Protein AF-A0A7C1ASV3-F1 (afdb_monomer)

Solvent-accessible surface area (backbone atoms only — not comparable to full-atom values): 12684 Å² total; per-residue (Å²): 133,85,88,82,88,84,88,82,89,85,83,88,86,84,86,85,87,87,90,90,83,93,84,86,83,84,89,83,80,90,81,88,80,81,82,75,78,77,77,80,78,75,72,81,76,78,78,66,78,51,79,82,48,52,63,62,50,50,52,50,50,51,46,51,51,32,42,51,52,45,54,50,47,64,74,74,42,90,66,76,80,75,51,70,69,28,36,47,39,51,54,27,9,51,28,38,30,50,10,64,66,36,57,86,44,63,68,58,19,51,52,28,40,51,50,21,60,72,58,49,66,92,83,68,66,66,51,23,52,53,48,14,58,52,26,68,75,78,43,93,46,70,64,62,51,30,52,55,34,40,52,41,48,42,52,34,40,51,43,49,28,54,44,32,38,70,77,74,33,63,68,60,12,54,51,52,35,56,51,59,50,68,34,60,68,58,55,53,45,26,56,43,70,60,59,61,44,59,51,52,28,52,51,44,52,51,50,42,61,74,76,104

Foldseek 3Di:
DDDDDDDDDDDDDDDDDDDDDDDDDDDDDDDDDPPDDDPDPPDPPCPPPCVVCPLVVLLVVLLVLLLVVLVCCLVPDDFDDCDDPSVLLLVLLVLCLQLVVCPPPPVSNCVSNVVSVVSDDPDDVPLSVVLNVQCNVPHSDLVSQLSVLSVLLSLLLVLQLLLCCLPPRNVVSSVSSNCSSPVVVSSNVSSGSDCVSVVSSVVSVVSSVVSD

Mean predicted aligned error: 13.82 Å

Nearest PDB structures (foldseek):
  3l8i-assembly2_D  TM=2.265E-01  e=1.589E+00  Homo sapiens
  6h2e-assembly1_P-2  TM=1.571E-01  e=9.264E+00  Aeromonas hydrophila subsp. hydrophila AL09-71

Structure (mmCIF, N/CA/C/O backbone):
data_AF-A0A7C1ASV3-F1
#
_entry.id   AF-A0A7C1ASV3-F1
#
loop_
_atom_site.group_PDB
_atom_site.id
_atom_site.type_symbol
_atom_site.label_atom_id
_atom_site.label_alt_id
_atom_site.label_comp_id
_atom_site.label_asym_id
_atom_site.label_entity_id
_atom_site.label_seq_id
_atom_site.pdbx_PDB_ins_code
_atom_site.Cartn_x
_atom_site.Cartn_y
_atom_site.Cartn_z
_atom_site.occupancy
_atom_site.B_iso_or_equiv
_atom_site.auth_seq_id
_atom_site.auth_comp_id
_atom_site.auth_asym_id
_atom_site.auth_atom_id
_atom_site.pdbx_PDB_model_num
ATOM 1 N N . MET A 1 1 ? -24.774 11.332 75.388 1.00 37.44 1 MET A N 1
ATOM 2 C CA . MET A 1 1 ? -25.061 10.629 76.656 1.00 37.44 1 MET A CA 1
ATOM 3 C C . MET A 1 1 ? -26.381 9.886 76.513 1.00 37.44 1 MET A C 1
ATOM 5 O O . MET A 1 1 ? -27.335 10.513 76.085 1.00 37.44 1 MET A O 1
ATOM 9 N N . ALA A 1 2 ? -26.333 8.571 76.777 1.00 39.84 2 ALA A N 1
ATOM 10 C CA . ALA A 1 2 ? -27.385 7.578 77.074 1.00 39.84 2 ALA A CA 1
ATOM 11 C C . ALA A 1 2 ? -28.834 7.862 76.605 1.00 39.84 2 ALA A C 1
ATOM 13 O O . ALA A 1 2 ? -29.427 8.857 76.987 1.00 39.84 2 ALA A O 1
ATOM 14 N N . GLY A 1 3 ? -29.523 7.016 75.836 1.00 34.12 3 GLY A N 1
ATOM 15 C CA . GLY A 1 3 ? -29.483 5.555 75.763 1.00 34.12 3 GLY A CA 1
ATOM 16 C C . GLY A 1 3 ? -30.810 4.995 76.292 1.00 34.12 3 GLY A C 1
ATOM 17 O O . GLY A 1 3 ? -31.126 5.204 77.459 1.00 34.12 3 GLY A O 1
ATOM 18 N N . LYS A 1 4 ? -31.582 4.278 75.462 1.00 42.09 4 LYS A N 1
ATOM 19 C CA . LYS A 1 4 ? -32.597 3.319 75.937 1.00 42.09 4 LYS A CA 1
ATOM 20 C C . LYS A 1 4 ? -32.960 2.280 74.863 1.00 42.09 4 LYS A C 1
ATOM 22 O O . LYS A 1 4 ? -33.653 2.558 73.894 1.00 42.09 4 LYS A O 1
ATOM 27 N N . HIS A 1 5 ? -32.424 1.082 75.100 1.00 38.19 5 HIS A N 1
ATOM 28 C CA . HIS A 1 5 ? -32.950 -0.265 74.831 1.00 38.19 5 HIS A CA 1
ATOM 29 C C . HIS A 1 5 ? -34.501 -0.361 74.890 1.00 38.19 5 HIS A C 1
ATOM 31 O O . HIS A 1 5 ? -35.119 0.425 75.597 1.00 38.19 5 HIS A O 1
ATOM 37 N N . ARG A 1 6 ? -35.215 -1.328 74.287 1.00 39.56 6 ARG A N 1
ATOM 38 C CA . ARG A 1 6 ? -34.979 -2.785 74.203 1.00 39.56 6 ARG A CA 1
ATOM 39 C C . ARG A 1 6 ? -36.033 -3.429 73.273 1.00 39.56 6 ARG A C 1
ATOM 41 O O . ARG A 1 6 ? -37.175 -2.985 73.240 1.00 39.56 6 ARG A O 1
ATOM 48 N N . ALA A 1 7 ? -35.642 -4.507 72.598 1.00 38.75 7 ALA A N 1
ATOM 49 C CA . ALA A 1 7 ? -36.507 -5.488 71.939 1.00 38.75 7 ALA A CA 1
ATOM 50 C C . ALA A 1 7 ? -37.061 -6.525 72.945 1.00 38.75 7 ALA A C 1
ATOM 52 O O . ALA A 1 7 ? -36.488 -6.675 74.026 1.00 38.75 7 A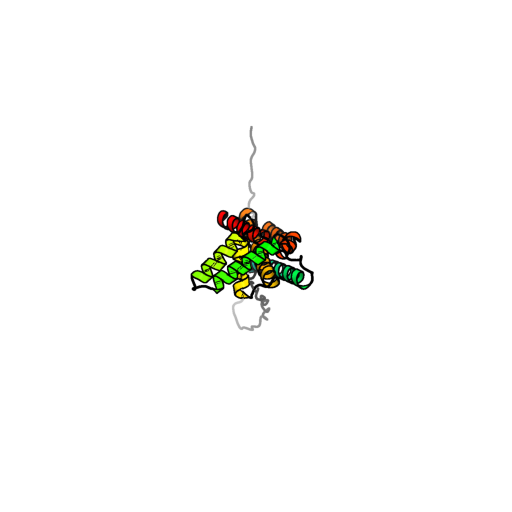LA A O 1
ATOM 53 N N . GLY A 1 8 ? -38.091 -7.299 72.564 1.00 35.31 8 GLY A N 1
ATOM 54 C CA . GLY A 1 8 ? -38.368 -8.601 73.195 1.00 35.31 8 GLY A CA 1
ATOM 55 C C . GLY A 1 8 ? -39.823 -9.090 73.188 1.00 35.31 8 GLY A C 1
ATOM 56 O O . GLY A 1 8 ? -40.644 -8.583 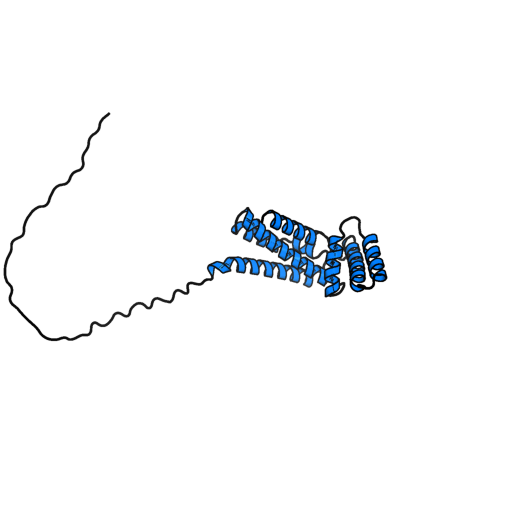73.939 1.00 35.31 8 GLY A O 1
ATOM 57 N N . HIS A 1 9 ? -40.073 -10.100 72.344 1.00 38.16 9 HIS A N 1
ATOM 58 C CA . HIS A 1 9 ? -40.990 -11.251 72.456 1.00 38.16 9 HIS A CA 1
ATOM 59 C C . HIS A 1 9 ? -42.144 -11.279 73.484 1.00 38.16 9 HIS A C 1
ATOM 61 O O . HIS A 1 9 ? -41.947 -11.097 74.683 1.00 38.16 9 HIS A O 1
ATOM 67 N N . ARG A 1 10 ? -43.316 -11.752 73.023 1.00 40.03 10 ARG A N 1
ATOM 68 C CA . ARG A 1 10 ? -44.324 -12.436 73.858 1.00 40.03 10 ARG A CA 1
ATOM 69 C C . ARG A 1 10 ? -44.568 -13.876 73.377 1.00 40.03 10 ARG A C 1
ATOM 71 O O . ARG A 1 10 ? -44.449 -14.111 72.175 1.00 40.03 10 ARG A O 1
ATOM 78 N N . PRO A 1 11 ? -44.909 -14.810 74.287 1.00 48.97 11 PRO A N 1
ATOM 79 C CA . PRO A 1 11 ? -44.938 -16.240 74.020 1.00 48.97 11 PRO A CA 1
ATOM 80 C C . PRO A 1 11 ? -46.340 -16.812 73.743 1.00 48.97 11 PRO A C 1
ATOM 82 O O . PRO A 1 11 ? -47.373 -16.189 73.981 1.00 48.97 11 PRO A O 1
ATOM 85 N N . THR A 1 12 ? -46.276 -18.042 73.244 1.00 41.88 12 THR A N 1
ATOM 86 C CA . THR A 1 12 ? -47.264 -19.104 73.003 1.00 41.88 12 THR A CA 1
ATOM 87 C C . THR A 1 12 ? -48.421 -19.229 74.005 1.00 41.88 12 THR A C 1
ATOM 89 O O . THR A 1 12 ? -48.193 -19.263 75.213 1.00 41.88 12 THR A O 1
ATOM 92 N N . GLY A 1 13 ? -49.642 -19.419 73.488 1.00 36.91 13 GLY A N 1
ATOM 93 C CA . GLY A 1 13 ? -50.809 -19.918 74.233 1.00 36.91 13 GLY A CA 1
ATOM 94 C C . GLY A 1 13 ? -51.062 -21.423 73.989 1.00 36.91 13 GLY A C 1
ATOM 95 O O . GLY A 1 13 ? -50.576 -21.943 72.981 1.00 36.91 13 GLY A O 1
ATOM 96 N N . PRO A 1 14 ? -51.775 -22.138 74.887 1.00 45.88 14 PRO A N 1
ATOM 97 C CA . PRO A 1 14 ? -51.748 -23.599 74.948 1.00 45.88 14 PRO A CA 1
ATOM 98 C C . PRO A 1 14 ? -53.032 -24.319 74.473 1.00 45.88 14 PRO A C 1
ATOM 100 O O . PRO A 1 14 ? -54.143 -23.820 74.611 1.00 45.88 14 PRO A O 1
ATOM 103 N N . THR A 1 15 ? -52.799 -25.553 74.007 1.00 41.62 15 THR A N 1
ATOM 104 C CA . THR A 1 15 ? -53.570 -26.811 74.167 1.00 41.62 15 THR A CA 1
ATOM 105 C C . THR A 1 15 ? -54.970 -27.025 73.560 1.00 41.62 15 THR A C 1
ATOM 107 O O . THR A 1 15 ? -55.950 -26.363 73.876 1.00 41.62 15 THR A O 1
ATOM 110 N N . CYS A 1 16 ? -54.994 -28.104 72.766 1.00 37.25 16 CYS A N 1
ATOM 111 C CA . CYS A 1 16 ? -56.066 -28.975 72.267 1.00 37.25 16 CYS A CA 1
ATOM 112 C C . CYS A 1 16 ? -57.168 -29.379 73.272 1.00 37.25 16 CYS A C 1
ATOM 114 O O . CYS A 1 16 ? -56.904 -29.461 74.471 1.00 37.25 16 CYS A O 1
ATOM 116 N N . PRO A 1 17 ? -58.298 -29.889 72.747 1.00 47.91 17 PRO A N 1
ATOM 117 C CA . PRO A 1 17 ? -58.933 -31.093 73.276 1.00 47.91 17 PRO A CA 1
ATOM 118 C C . PRO A 1 17 ? -58.984 -32.238 72.249 1.00 47.91 17 PRO A C 1
ATOM 120 O O . PRO A 1 17 ? -59.103 -32.045 71.042 1.00 47.91 17 PRO A O 1
ATOM 123 N N . THR A 1 18 ? -58.876 -33.442 72.795 1.00 40.88 18 THR A N 1
ATOM 124 C CA . THR A 1 18 ? -58.813 -34.761 72.170 1.00 40.88 18 THR A CA 1
ATOM 125 C C . THR A 1 18 ? -60.197 -35.387 71.924 1.00 40.88 18 THR A C 1
ATOM 127 O O . THR A 1 18 ? -61.163 -35.057 72.605 1.00 40.88 18 THR A O 1
ATOM 130 N N . HIS A 1 19 ? -60.197 -36.398 71.041 1.00 37.88 19 HIS A N 1
ATOM 131 C CA . HIS A 1 19 ? -60.872 -37.711 71.136 1.00 37.88 19 HIS A CA 1
ATOM 132 C C . HIS A 1 19 ? -61.987 -38.111 70.144 1.00 37.88 19 HIS A C 1
ATOM 134 O O . HIS A 1 19 ? -62.910 -37.356 69.855 1.00 37.88 19 HIS A O 1
ATOM 140 N N . SER A 1 20 ? -61.897 -39.409 69.791 1.00 36.34 20 SER A N 1
ATOM 141 C CA . SER A 1 20 ? -62.789 -40.344 69.064 1.00 36.34 20 SER A CA 1
ATOM 142 C C . SER A 1 20 ? -62.542 -40.489 67.554 1.00 36.34 20 SER A C 1
ATOM 144 O O . SER A 1 20 ? -62.502 -39.495 66.845 1.00 36.34 20 SER A O 1
ATOM 146 N N . ASP A 1 21 ? -62.389 -41.669 66.947 1.00 36.28 21 ASP A N 1
ATOM 147 C CA . ASP A 1 21 ? -62.095 -43.066 67.335 1.00 36.28 21 ASP A CA 1
ATOM 148 C C . ASP A 1 21 ? -61.773 -43.808 65.998 1.00 36.28 21 ASP A C 1
ATOM 150 O O . ASP A 1 21 ? -62.290 -43.380 64.960 1.00 36.28 21 ASP A O 1
ATOM 154 N N . PRO A 1 22 ? -60.925 -44.858 65.941 1.00 48.22 22 PRO A N 1
ATOM 155 C CA . PRO A 1 22 ? -60.448 -45.471 64.704 1.00 48.22 22 PRO A CA 1
ATOM 156 C C . PRO A 1 22 ? -61.167 -46.795 64.400 1.00 48.22 22 PRO A C 1
ATOM 158 O O . PRO A 1 22 ? -61.032 -47.772 65.131 1.00 48.22 22 PRO A O 1
ATOM 161 N N . SER A 1 23 ? -61.864 -46.869 63.269 1.00 36.47 23 SER A N 1
ATOM 162 C CA . SER A 1 23 ? -62.355 -48.136 62.720 1.00 36.47 23 SER A CA 1
ATOM 163 C C . SER A 1 23 ? -62.536 -48.019 61.212 1.00 36.47 23 SER A C 1
ATOM 165 O O . SER A 1 23 ? -63.615 -47.666 60.758 1.00 36.47 23 SER A O 1
ATOM 167 N N . ASP A 1 24 ? -61.490 -48.314 60.443 1.00 36.84 24 ASP A N 1
ATOM 168 C CA . ASP A 1 24 ? -61.619 -49.335 59.399 1.00 36.84 24 ASP A CA 1
ATOM 169 C C . ASP A 1 24 ? -60.244 -49.705 58.839 1.00 36.84 24 ASP A C 1
ATOM 171 O O . ASP A 1 24 ? -59.437 -48.841 58.488 1.00 36.84 24 ASP A O 1
ATOM 175 N N . ARG A 1 25 ? -59.964 -51.008 58.810 1.00 43.34 25 ARG A N 1
ATOM 176 C CA . ARG A 1 25 ? -58.745 -51.595 58.257 1.00 43.34 25 ARG A CA 1
ATOM 177 C C . ARG A 1 25 ? -59.069 -52.315 56.952 1.00 43.34 25 ARG A C 1
ATOM 179 O O . ARG A 1 25 ? -59.873 -53.239 56.943 1.00 43.34 25 ARG A O 1
ATOM 186 N N . ASP A 1 26 ? -58.265 -51.955 55.954 1.00 39.31 26 ASP A N 1
ATOM 187 C CA . ASP A 1 26 ? -57.758 -52.785 54.856 1.00 39.31 26 ASP A CA 1
ATOM 188 C C . ASP A 1 26 ? -58.757 -53.182 53.735 1.00 39.31 26 ASP A C 1
ATOM 190 O O . ASP A 1 26 ? -59.941 -52.871 53.781 1.00 39.31 26 ASP A O 1
ATOM 194 N N . PRO A 1 27 ? -58.281 -53.821 52.651 1.00 53.16 27 PRO A N 1
ATOM 195 C CA . PRO A 1 27 ? -57.657 -53.194 51.481 1.00 53.16 27 PRO A CA 1
ATOM 196 C C . PRO A 1 27 ? -58.389 -53.635 50.188 1.00 53.16 27 PRO A C 1
ATOM 198 O O . PRO A 1 27 ? -59.293 -54.453 50.268 1.00 53.16 27 PRO A O 1
ATOM 201 N N . ILE A 1 28 ? -58.000 -53.143 48.998 1.00 36.25 28 ILE A N 1
ATOM 202 C CA . ILE A 1 28 ? -57.977 -53.866 47.693 1.00 36.25 28 ILE A CA 1
ATOM 203 C C . ILE A 1 28 ? -58.024 -52.885 46.503 1.00 36.25 28 ILE A C 1
ATOM 205 O O . ILE A 1 28 ? -58.899 -52.035 46.399 1.00 36.25 28 ILE A O 1
ATOM 209 N N . ALA A 1 29 ? -57.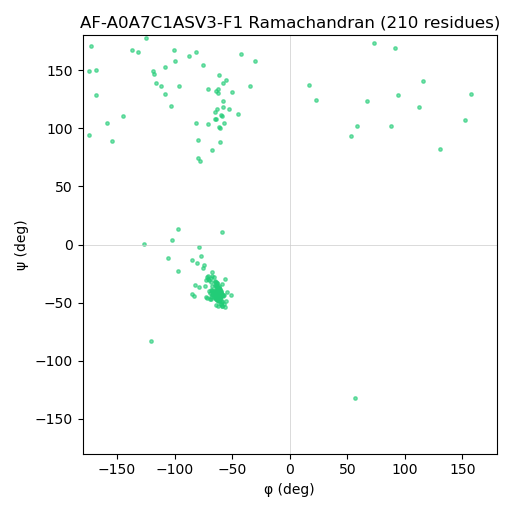070 -53.111 45.591 1.00 33.78 29 ALA A N 1
ATOM 210 C CA . ALA A 1 29 ? -57.063 -52.823 44.153 1.00 33.78 29 ALA A CA 1
ATOM 211 C C . ALA A 1 29 ? -57.275 -51.365 43.702 1.00 33.78 29 ALA A C 1
ATOM 213 O O . ALA A 1 29 ? -58.374 -50.834 43.658 1.00 33.78 29 ALA A O 1
ATOM 214 N N . SER A 1 30 ? -56.211 -50.656 43.324 1.00 37.91 30 SER A N 1
ATOM 215 C CA . SER A 1 30 ? -55.662 -50.700 41.957 1.00 37.91 30 SER A CA 1
ATOM 216 C C . SER A 1 30 ? -56.706 -50.419 40.868 1.00 37.91 30 SER A C 1
ATOM 218 O O . SER A 1 30 ? -57.310 -51.348 40.347 1.00 37.91 30 SER A O 1
ATOM 220 N N . ILE A 1 31 ? -56.819 -49.158 40.452 1.00 41.66 31 ILE A N 1
ATOM 221 C CA . ILE A 1 31 ? -56.960 -48.790 39.039 1.00 41.66 31 ILE A CA 1
ATOM 222 C C . ILE A 1 31 ? -56.204 -47.475 38.837 1.00 41.66 31 ILE A C 1
ATOM 224 O O . ILE A 1 31 ? -56.519 -46.417 39.375 1.00 41.66 31 ILE A O 1
ATOM 228 N N . ILE A 1 32 ? -55.114 -47.638 38.104 1.00 40.56 32 ILE A N 1
ATOM 229 C CA . ILE A 1 32 ? -54.276 -46.620 37.498 1.00 40.56 32 ILE A CA 1
ATOM 230 C C . ILE A 1 32 ? -55.081 -46.017 36.341 1.00 40.56 32 ILE A C 1
ATOM 232 O O . ILE A 1 32 ? -55.660 -46.767 35.564 1.00 40.56 32 ILE A O 1
ATOM 236 N N . ILE A 1 33 ? -55.110 -44.689 36.236 1.00 41.09 33 ILE A N 1
ATOM 237 C CA . ILE A 1 33 ? -54.639 -43.897 35.083 1.00 41.09 33 ILE A CA 1
ATOM 238 C C . ILE A 1 33 ? -54.756 -42.429 35.518 1.00 41.09 33 ILE A C 1
ATOM 240 O O . ILE A 1 33 ? -55.810 -41.803 35.468 1.00 41.09 33 ILE A O 1
ATOM 244 N N . PHE A 1 34 ? -53.642 -41.907 36.029 1.00 34.84 34 PHE A N 1
ATOM 245 C CA . PHE A 1 34 ? -53.399 -40.476 36.139 1.00 34.84 34 PHE A CA 1
ATOM 246 C C . PHE A 1 34 ? -52.919 -40.053 34.752 1.00 34.84 34 PHE A C 1
ATOM 248 O O . PHE A 1 34 ? -51.817 -40.419 34.338 1.00 34.84 34 PHE A O 1
ATOM 255 N N . GLU A 1 35 ? -53.790 -39.399 33.990 1.00 42.50 35 GLU A N 1
ATOM 256 C CA . GLU A 1 35 ? -53.476 -38.908 32.652 1.00 42.50 35 GLU A CA 1
ATOM 257 C C . GLU A 1 35 ? -52.309 -37.919 32.755 1.00 42.50 35 GLU A C 1
ATOM 259 O O . GLU A 1 35 ? -52.387 -36.863 33.386 1.00 42.50 35 GLU A O 1
ATOM 264 N N . ALA A 1 36 ? -51.172 -38.347 32.215 1.00 43.25 36 ALA A N 1
ATOM 265 C CA . ALA A 1 36 ? -49.909 -37.648 32.288 1.00 43.25 36 ALA A CA 1
ATOM 266 C C . ALA A 1 36 ? -49.996 -36.317 31.531 1.00 43.25 36 ALA A C 1
ATOM 268 O O . ALA A 1 36 ? -50.107 -36.281 30.307 1.00 43.25 36 ALA A O 1
ATOM 269 N N . PHE A 1 37 ? -49.889 -35.219 32.276 1.00 43.47 37 PHE A N 1
ATOM 270 C CA . PHE A 1 37 ? -49.533 -33.906 31.752 1.00 43.47 37 PHE A CA 1
ATOM 271 C C . PHE A 1 37 ? -48.233 -34.047 30.937 1.00 43.47 37 PHE A C 1
ATOM 273 O O . PHE A 1 37 ? -47.212 -34.437 31.517 1.00 43.47 37 PHE A O 1
ATOM 280 N N . PRO A 1 38 ? -48.220 -33.798 29.613 1.00 57.66 38 PRO A N 1
ATOM 281 C CA . PRO A 1 38 ? -46.994 -33.940 28.845 1.00 57.66 38 PRO A CA 1
ATOM 282 C C . PRO A 1 38 ? -45.981 -32.903 29.351 1.00 57.66 38 PRO A C 1
ATOM 284 O O . PRO A 1 38 ? -46.334 -31.729 29.506 1.00 57.66 38 PRO A O 1
ATOM 287 N N . PRO A 1 39 ? -44.725 -33.295 29.627 1.00 48.81 39 PRO A N 1
ATOM 288 C CA . PRO A 1 39 ? -43.710 -32.329 29.997 1.00 48.81 39 PRO A CA 1
ATOM 289 C C . PRO A 1 39 ? -43.517 -31.385 28.813 1.00 48.81 39 PRO A C 1
ATOM 291 O O . PRO A 1 39 ? -43.346 -31.818 27.672 1.00 48.81 39 PRO A O 1
ATOM 294 N N . SER A 1 40 ? -43.560 -30.087 29.099 1.00 49.19 40 SER A N 1
ATOM 295 C CA . SER A 1 40 ? -43.162 -29.036 28.177 1.00 49.19 40 SER A CA 1
ATOM 296 C C . SER A 1 40 ? -41.838 -29.429 27.526 1.00 49.19 40 SER A C 1
ATOM 298 O O . SER A 1 40 ? -40.801 -29.536 28.181 1.00 49.19 40 SER A O 1
ATOM 300 N N . THR A 1 41 ? -41.880 -29.696 26.221 1.00 48.84 41 THR A N 1
ATOM 301 C CA . THR A 1 41 ? -40.687 -29.945 25.422 1.00 48.84 41 THR A CA 1
ATOM 302 C C . THR A 1 41 ? -39.831 -28.692 25.496 1.00 48.84 41 THR A C 1
ATOM 304 O O . THR A 1 41 ? -40.110 -27.684 24.843 1.00 48.84 41 THR A O 1
ATOM 307 N N . VAL A 1 42 ? -38.815 -28.736 26.354 1.00 58.00 42 VAL A N 1
ATOM 308 C CA . VAL A 1 42 ? -37.758 -27.738 26.427 1.00 58.00 42 VAL A CA 1
ATOM 309 C C . VAL A 1 42 ? -37.132 -27.684 25.040 1.00 58.00 42 VAL A C 1
ATOM 311 O O . VAL A 1 42 ? -36.423 -28.599 24.628 1.00 58.00 42 VAL A O 1
ATOM 314 N N . SER A 1 43 ? -37.457 -26.623 24.301 1.00 51.34 43 SER A N 1
ATOM 315 C CA . SER A 1 43 ? -36.833 -26.314 23.020 1.00 51.34 43 SER A CA 1
ATOM 316 C C . SER A 1 43 ? -35.313 -26.360 23.204 1.00 51.34 43 SER A C 1
ATOM 318 O O . SER A 1 43 ? -34.813 -25.778 24.178 1.00 51.34 43 SER A O 1
ATOM 320 N N . PRO A 1 44 ? -34.556 -27.060 22.339 1.00 52.66 44 PRO A N 1
ATOM 321 C CA . PRO A 1 44 ? -33.117 -27.113 22.477 1.00 52.66 44 PRO A CA 1
ATOM 322 C C . PRO A 1 44 ? -32.614 -25.691 22.269 1.00 52.66 44 PRO A C 1
ATOM 324 O O . PRO A 1 44 ? -32.640 -25.144 21.168 1.00 52.66 44 PRO A O 1
ATOM 327 N N . THR A 1 45 ? -32.174 -25.058 23.353 1.00 54.47 45 THR A N 1
ATOM 328 C CA . THR A 1 45 ? -31.435 -23.810 23.254 1.00 54.47 45 THR A CA 1
ATOM 329 C C . THR A 1 45 ? -30.172 -24.130 22.472 1.00 54.47 45 THR A C 1
ATOM 331 O O . THR A 1 45 ? -29.221 -24.706 23.000 1.00 54.47 45 THR A O 1
ATOM 334 N N . ILE A 1 46 ? -30.166 -23.777 21.184 1.00 57.22 46 ILE A N 1
ATOM 335 C CA . ILE A 1 46 ? -28.957 -23.704 20.373 1.00 57.22 46 ILE A CA 1
ATOM 336 C C . ILE A 1 46 ? -28.087 -22.658 21.073 1.00 57.22 46 ILE A C 1
ATOM 338 O O . ILE A 1 46 ? -28.182 -21.459 20.810 1.00 57.22 46 ILE A O 1
ATOM 342 N N . LYS A 1 47 ? -27.268 -23.093 22.039 1.00 48.25 47 LYS A N 1
ATOM 343 C CA . LYS A 1 47 ? -26.205 -22.287 22.635 1.00 48.25 47 LYS A CA 1
ATOM 344 C C . LYS A 1 47 ? -25.180 -22.080 21.540 1.00 48.25 47 LYS A C 1
ATOM 346 O O . LYS A 1 47 ? -24.194 -22.804 21.417 1.00 48.25 47 LYS A O 1
ATOM 351 N N . MET A 1 48 ? -25.467 -21.106 20.691 1.00 53.41 48 MET A N 1
ATOM 352 C CA . MET A 1 48 ? -24.595 -20.735 19.612 1.00 53.41 48 MET A CA 1
ATOM 353 C C . MET A 1 48 ? -23.245 -20.340 20.220 1.00 53.41 48 MET A C 1
ATOM 355 O O . MET A 1 48 ? -23.124 -19.340 20.931 1.00 53.41 48 MET A O 1
ATOM 359 N N . LYS A 1 49 ? -22.194 -21.079 19.861 1.00 53.03 49 LYS A N 1
ATOM 360 C CA . LYS A 1 49 ? -20.786 -20.657 19.983 1.00 53.03 49 LYS A CA 1
ATOM 361 C C . LYS A 1 49 ? -20.486 -19.355 19.199 1.00 53.03 49 LYS A C 1
ATOM 363 O O . LYS A 1 49 ? -19.326 -18.990 19.039 1.00 53.03 49 LYS A O 1
ATOM 368 N N . THR A 1 50 ? -21.501 -18.638 18.707 1.00 59.44 50 THR A N 1
ATOM 369 C CA . THR A 1 50 ? -21.400 -17.460 17.839 1.00 59.44 50 THR A CA 1
ATOM 370 C C . THR A 1 50 ? -20.724 -16.284 18.517 1.00 59.44 50 THR A C 1
ATOM 372 O O . THR A 1 50 ? -19.959 -15.594 17.854 1.00 59.44 50 THR A O 1
ATOM 375 N N . LYS A 1 51 ? -20.904 -16.065 19.829 1.00 59.75 51 LYS A N 1
ATOM 376 C CA . LYS A 1 51 ? -20.399 -14.847 20.497 1.00 59.75 51 LYS A CA 1
ATOM 377 C C . LYS A 1 51 ? -18.889 -14.610 20.335 1.00 59.75 51 LYS A C 1
ATOM 379 O O . LYS A 1 51 ? -18.470 -13.457 20.307 1.00 59.75 51 LYS A O 1
ATOM 384 N N . LYS A 1 52 ? -18.083 -15.673 20.191 1.00 75.62 52 LYS A N 1
ATOM 385 C CA . LYS A 1 52 ? -16.624 -15.571 19.990 1.00 75.62 52 LYS A CA 1
ATOM 386 C C . LYS A 1 52 ? -16.247 -15.038 18.600 1.00 75.62 52 LYS A C 1
ATOM 388 O O . LYS A 1 52 ? -15.204 -14.406 18.468 1.00 75.62 52 LYS A O 1
ATOM 393 N N . TYR A 1 53 ? -17.095 -15.251 17.594 1.00 83.62 53 TYR A N 1
ATOM 394 C CA . TYR A 1 53 ? -16.793 -14.955 16.191 1.00 83.62 53 TYR A CA 1
ATOM 395 C C . TYR A 1 53 ? -17.499 -13.707 15.646 1.00 83.62 53 TYR A C 1
ATOM 397 O O . TYR A 1 53 ? -17.100 -13.208 14.606 1.00 83.62 53 TYR A O 1
ATOM 405 N N . ILE A 1 54 ? -18.478 -13.136 16.359 1.00 89.38 54 ILE A N 1
ATOM 406 C CA . ILE A 1 54 ? -19.232 -11.962 15.871 1.00 89.38 54 ILE A CA 1
ATOM 407 C C . ILE A 1 54 ? -18.306 -10.783 15.539 1.00 89.38 54 ILE A C 1
ATOM 409 O O . ILE A 1 54 ? -18.372 -10.232 14.448 1.00 89.38 54 ILE A O 1
ATOM 413 N N . ILE A 1 55 ? -17.427 -10.398 16.468 1.00 90.50 55 ILE A N 1
ATOM 414 C CA . ILE A 1 55 ? -16.541 -9.239 16.284 1.00 90.50 55 ILE A CA 1
ATOM 415 C C . ILE A 1 55 ? -15.548 -9.443 15.128 1.00 90.50 55 ILE A C 1
ATOM 417 O O . ILE A 1 55 ? -15.497 -8.570 14.265 1.00 90.50 55 ILE A O 1
ATOM 421 N N . PRO A 1 56 ? -14.777 -10.549 15.053 1.00 91.94 56 PRO A N 1
ATOM 422 C CA . PRO A 1 56 ? -13.874 -10.745 13.922 1.00 91.94 56 PRO A CA 1
ATOM 423 C C . PRO A 1 56 ? -14.625 -10.859 12.590 1.00 91.94 56 PRO A C 1
ATOM 425 O O . PRO A 1 56 ? -14.127 -10.351 11.593 1.00 91.94 56 PRO A O 1
ATOM 428 N N . SER A 1 57 ? -15.838 -11.427 12.564 1.00 92.56 57 SER A N 1
ATOM 429 C CA . SER A 1 57 ? -16.681 -11.417 11.362 1.00 92.56 57 SER A CA 1
ATOM 430 C C . SER A 1 57 ? -17.081 -10.001 10.945 1.00 92.56 57 SER A C 1
ATOM 432 O O . SER A 1 57 ? -16.990 -9.682 9.766 1.00 92.56 57 SER A O 1
ATOM 434 N N . ILE A 1 58 ? -17.465 -9.129 11.884 1.00 94.81 58 ILE A N 1
ATOM 435 C CA . ILE A 1 58 ? -17.779 -7.721 11.586 1.00 94.81 58 ILE A CA 1
ATOM 436 C C . ILE A 1 58 ? -16.556 -7.005 11.010 1.00 94.81 58 ILE A C 1
ATOM 438 O O . ILE A 1 58 ? -16.670 -6.328 9.993 1.00 94.81 58 ILE A O 1
ATOM 442 N N . VAL A 1 59 ? -15.385 -7.174 11.628 1.00 95.56 59 VAL A N 1
ATOM 443 C CA . VAL A 1 59 ? -14.139 -6.570 11.132 1.00 95.56 59 VAL A CA 1
ATOM 444 C C . VAL A 1 59 ? -13.825 -7.078 9.726 1.00 95.56 59 VAL A C 1
ATOM 446 O O . VAL A 1 59 ? -13.566 -6.270 8.843 1.00 95.56 59 VAL A O 1
ATOM 449 N N . ALA A 1 60 ? -13.921 -8.388 9.488 1.00 96.06 60 ALA A N 1
ATOM 450 C CA . ALA A 1 60 ? -13.700 -8.969 8.166 1.00 96.06 60 ALA A CA 1
ATOM 451 C C . ALA A 1 60 ? -14.665 -8.394 7.118 1.00 96.06 60 ALA A C 1
ATOM 453 O O . ALA A 1 60 ? -14.228 -8.025 6.033 1.00 96.06 60 ALA A O 1
ATOM 454 N N . ILE A 1 61 ? -15.950 -8.246 7.452 1.00 96.69 61 ILE A N 1
ATOM 455 C CA . ILE A 1 61 ? -16.944 -7.627 6.564 1.00 96.69 61 ILE A CA 1
ATOM 456 C C . ILE A 1 61 ? -16.562 -6.178 6.246 1.00 96.69 61 ILE A C 1
ATOM 458 O O . ILE A 1 61 ? -16.583 -5.796 5.080 1.00 96.69 61 ILE A O 1
ATOM 462 N N . ILE A 1 62 ? -16.171 -5.381 7.246 1.00 96.94 62 ILE A N 1
ATOM 463 C CA . ILE A 1 62 ? -15.743 -3.989 7.034 1.00 96.94 62 ILE A CA 1
ATOM 464 C C . ILE A 1 62 ? -14.528 -3.935 6.103 1.00 96.94 62 ILE A C 1
ATOM 466 O O . ILE A 1 62 ? -14.515 -3.129 5.179 1.00 96.94 62 ILE A O 1
ATOM 470 N N . LEU A 1 63 ? -13.534 -4.804 6.302 1.00 97.25 63 LEU A N 1
ATOM 471 C CA . LEU A 1 63 ? -12.338 -4.855 5.457 1.00 97.25 63 LEU A CA 1
ATOM 472 C C . LEU A 1 63 ? -12.661 -5.286 4.020 1.00 97.25 63 LEU A C 1
ATOM 474 O O . LEU A 1 63 ? -12.139 -4.695 3.079 1.00 97.25 63 LEU A O 1
ATOM 478 N N . ILE A 1 64 ? -13.553 -6.265 3.839 1.00 97.19 64 ILE A N 1
ATOM 479 C CA . ILE A 1 64 ? -14.017 -6.691 2.512 1.00 97.19 64 ILE A CA 1
ATOM 480 C C . ILE A 1 64 ? -14.746 -5.541 1.817 1.00 97.19 64 ILE A C 1
ATOM 482 O O . ILE A 1 64 ? -14.436 -5.227 0.673 1.00 97.19 64 ILE A O 1
ATOM 486 N N . LEU A 1 65 ? -15.672 -4.869 2.504 1.00 96.94 65 LEU A N 1
ATOM 487 C CA . LEU A 1 65 ? -16.379 -3.711 1.953 1.00 96.94 65 LEU A CA 1
ATOM 488 C C . LEU A 1 65 ? -15.415 -2.568 1.615 1.00 96.94 65 LEU A C 1
ATOM 490 O O . LEU A 1 65 ? -15.542 -1.955 0.559 1.00 96.94 65 LEU A O 1
ATOM 494 N N . ALA A 1 66 ? -14.420 -2.318 2.467 1.00 96.19 66 ALA A N 1
ATOM 495 C CA . ALA A 1 66 ? -13.377 -1.328 2.228 1.00 96.19 66 ALA A CA 1
ATOM 496 C C . ALA A 1 66 ? -12.551 -1.662 0.975 1.00 96.19 66 ALA A C 1
ATOM 498 O O . ALA A 1 66 ? -12.229 -0.760 0.200 1.00 96.19 66 ALA A O 1
ATOM 499 N N . PHE A 1 67 ? -12.231 -2.940 0.759 1.00 96.69 67 PHE A N 1
ATOM 500 C CA . PHE A 1 67 ? -11.523 -3.407 -0.431 1.00 96.69 67 PHE A CA 1
ATOM 501 C C . PHE A 1 67 ? -12.382 -3.279 -1.693 1.00 96.69 67 PHE A C 1
ATOM 503 O O . PHE A 1 67 ? -11.933 -2.723 -2.692 1.00 96.69 67 PHE A O 1
ATOM 510 N N . LEU A 1 68 ? -13.644 -3.713 -1.635 1.00 96.12 68 LEU A N 1
ATOM 511 C CA . LEU A 1 68 ? -14.587 -3.594 -2.749 1.00 96.12 68 LEU A CA 1
ATOM 512 C C . LEU A 1 68 ? -14.824 -2.133 -3.142 1.00 96.12 68 LEU A C 1
ATOM 514 O O . LEU A 1 68 ? -14.877 -1.827 -4.329 1.00 96.12 68 LEU A O 1
ATOM 518 N N . LEU A 1 69 ? -14.900 -1.223 -2.168 1.00 95.12 69 LEU A N 1
ATOM 519 C CA . LEU A 1 69 ? -15.012 0.213 -2.424 1.00 95.12 69 LEU A CA 1
ATOM 520 C C . LEU A 1 69 ? -13.816 0.744 -3.232 1.00 95.12 69 LEU A C 1
ATOM 522 O O . LEU A 1 69 ? -14.007 1.526 -4.162 1.00 95.12 69 LEU A O 1
ATOM 526 N N . ARG A 1 70 ? -12.597 0.294 -2.915 1.00 94.50 70 ARG A N 1
ATOM 527 C CA . ARG A 1 70 ? -11.367 0.676 -3.630 1.00 94.50 70 ARG A CA 1
ATOM 528 C C . ARG A 1 70 ? -11.340 0.116 -5.048 1.00 94.50 70 ARG A C 1
ATOM 530 O O . ARG A 1 70 ? -11.090 0.857 -5.992 1.00 94.50 70 ARG A O 1
ATOM 537 N N . LEU A 1 71 ? -11.694 -1.158 -5.220 1.00 93.81 71 LEU A N 1
ATOM 538 C CA . LEU A 1 71 ? -11.808 -1.769 -6.549 1.00 93.81 71 LEU A CA 1
ATOM 539 C C . LEU A 1 71 ? -12.874 -1.076 -7.409 1.00 93.81 71 LEU A C 1
ATOM 541 O O . LEU A 1 71 ? -12.658 -0.821 -8.595 1.00 93.81 71 LEU A O 1
ATOM 545 N N . ASN A 1 72 ? -14.009 -0.718 -6.807 1.00 93.56 72 ASN A N 1
ATOM 546 C CA . ASN A 1 72 ? -15.055 0.056 -7.463 1.00 93.56 72 ASN A CA 1
ATOM 547 C C . ASN A 1 72 ? -14.549 1.445 -7.878 1.00 93.56 72 ASN A C 1
ATOM 549 O O . ASN A 1 72 ? -14.874 1.921 -8.963 1.00 93.56 72 ASN A O 1
ATOM 553 N N . PHE A 1 73 ? -13.733 2.093 -7.044 1.00 91.25 73 PHE A N 1
ATOM 554 C CA . PHE A 1 73 ? -13.128 3.376 -7.381 1.00 91.25 73 PHE A CA 1
ATOM 555 C C . PHE A 1 73 ? -12.176 3.264 -8.582 1.00 91.25 73 PHE A C 1
ATOM 557 O O . PHE A 1 73 ? -12.269 4.067 -9.508 1.00 91.25 73 PHE A O 1
ATOM 564 N N . PHE A 1 74 ? -11.315 2.246 -8.617 1.00 87.94 74 PHE A N 1
ATOM 565 C CA . PHE A 1 74 ? -10.361 2.061 -9.717 1.00 87.94 74 PHE A CA 1
ATOM 566 C C . PHE A 1 74 ? -11.021 1.701 -11.048 1.00 87.94 74 PHE A C 1
ATOM 568 O O . PHE A 1 74 ? -10.569 2.164 -12.089 1.00 87.94 74 PHE A O 1
ATOM 575 N N . SER A 1 75 ? -12.100 0.919 -11.014 1.00 87.25 75 SER A N 1
ATOM 576 C CA . SER A 1 75 ? -12.810 0.479 -12.222 1.00 87.25 75 SER A CA 1
ATOM 577 C C . SER A 1 75 ? -13.734 1.545 -12.815 1.00 87.25 75 SER A C 1
ATOM 579 O O . SER A 1 75 ? -13.837 1.646 -14.035 1.00 87.25 75 SER A O 1
ATOM 581 N N . ASN A 1 76 ? -14.401 2.352 -11.982 1.00 88.75 76 ASN A N 1
ATOM 582 C CA . ASN A 1 76 ? -15.415 3.301 -12.458 1.00 88.75 76 ASN A CA 1
ATOM 583 C C . ASN A 1 76 ? -14.895 4.728 -12.656 1.00 88.75 76 ASN A C 1
ATOM 585 O O . ASN A 1 76 ? -15.499 5.496 -13.405 1.00 88.75 76 ASN A O 1
ATOM 589 N N . TYR A 1 77 ? -13.800 5.109 -11.993 1.00 86.81 77 TYR A N 1
ATOM 590 C CA . TYR A 1 77 ? -13.275 6.471 -12.058 1.00 86.81 77 TYR A CA 1
ATOM 591 C C . TYR A 1 77 ? -11.947 6.517 -12.795 1.00 86.81 77 TYR A C 1
ATOM 593 O O . TYR A 1 77 ? -11.037 5.725 -12.544 1.00 86.81 77 TYR A O 1
ATOM 601 N N . ARG A 1 78 ? -11.814 7.519 -13.671 1.00 83.31 78 ARG A N 1
ATOM 602 C CA . ARG A 1 78 ? -10.543 7.816 -14.326 1.00 83.31 78 ARG A CA 1
ATOM 603 C C . ARG A 1 78 ? -9.520 8.216 -13.277 1.00 83.31 78 ARG A C 1
ATOM 605 O O . ARG A 1 78 ? -9.665 9.228 -12.595 1.00 83.31 78 ARG A O 1
ATOM 612 N N . GLN A 1 79 ? -8.488 7.400 -13.179 1.00 86.25 79 GLN A N 1
ATOM 613 C CA . GLN A 1 79 ? -7.392 7.629 -12.261 1.00 86.25 79 GLN A CA 1
ATOM 614 C C . GLN A 1 79 ? -6.486 8.747 -12.772 1.00 86.25 79 GLN A C 1
ATOM 616 O O . GLN A 1 79 ? -6.419 9.021 -13.974 1.00 86.25 79 GLN A O 1
ATOM 621 N N . ALA A 1 80 ? -5.791 9.400 -11.841 1.00 82.25 80 ALA A N 1
ATOM 622 C CA . ALA A 1 80 ? -4.861 10.464 -12.184 1.00 82.25 80 ALA A CA 1
ATOM 623 C C . ALA A 1 80 ? -3.781 9.939 -13.151 1.00 82.25 80 ALA A C 1
ATOM 625 O O . ALA A 1 80 ? -3.300 8.812 -12.974 1.00 82.25 80 ALA A O 1
ATOM 626 N N . PRO A 1 81 ? -3.400 10.729 -14.171 1.00 84.62 81 PRO A N 1
ATOM 627 C CA . PRO A 1 81 ? -2.329 10.339 -15.071 1.00 84.62 81 PRO A CA 1
ATOM 628 C C . PRO A 1 81 ? -1.018 10.183 -14.294 1.00 84.62 81 PRO A C 1
ATOM 630 O O . PRO A 1 81 ? -0.755 10.906 -13.332 1.00 84.62 81 PRO A O 1
ATOM 633 N N . VAL A 1 82 ? -0.191 9.235 -14.728 1.00 86.19 82 VAL A N 1
ATOM 634 C CA . VAL A 1 82 ? 1.125 8.975 -14.137 1.00 86.19 82 VAL A CA 1
ATOM 635 C C . VAL A 1 82 ? 2.105 10.017 -14.680 1.00 86.19 82 VAL A C 1
ATOM 637 O O . VAL A 1 82 ? 2.700 9.840 -15.739 1.00 86.19 82 VAL A O 1
ATOM 640 N N . VAL A 1 83 ? 2.210 11.139 -13.973 1.00 87.38 83 VAL A N 1
ATOM 641 C CA . VAL A 1 83 ? 3.069 12.289 -14.293 1.00 87.38 83 VAL A CA 1
ATOM 642 C C . VAL A 1 83 ? 3.860 12.713 -13.056 1.00 87.38 83 VAL A C 1
ATOM 644 O O . VAL A 1 83 ? 3.525 12.303 -11.943 1.00 87.38 83 VAL A O 1
ATOM 647 N N . TRP A 1 84 ? 4.890 13.542 -13.243 1.00 87.12 84 TRP A N 1
ATOM 648 C CA . TRP A 1 84 ? 5.753 14.029 -12.157 1.00 87.12 84 TRP A CA 1
ATOM 649 C C . TRP A 1 84 ? 6.386 12.867 -11.374 1.00 87.12 84 TRP A C 1
ATOM 651 O O . TRP A 1 84 ? 6.898 11.924 -11.982 1.00 87.12 84 TRP A O 1
ATOM 661 N N . ASP A 1 85 ? 6.322 12.911 -10.044 1.00 86.94 85 ASP A N 1
ATOM 662 C CA . ASP A 1 85 ? 6.911 11.921 -9.142 1.00 86.94 85 ASP A CA 1
ATOM 663 C C . ASP A 1 85 ? 6.445 10.496 -9.461 1.00 86.94 85 ASP A C 1
ATOM 665 O O . ASP A 1 85 ? 7.256 9.574 -9.522 1.00 86.94 85 ASP A O 1
ATOM 669 N N . ALA A 1 86 ? 5.158 10.320 -9.780 1.00 89.25 86 ALA A N 1
ATOM 670 C CA . ALA A 1 86 ? 4.597 9.019 -10.136 1.00 89.25 86 ALA A CA 1
ATOM 671 C C . ALA A 1 86 ? 5.243 8.423 -11.401 1.00 89.25 86 ALA A C 1
ATOM 673 O O . ALA A 1 86 ? 5.444 7.209 -11.490 1.00 89.25 86 ALA A O 1
ATOM 674 N N . ALA A 1 87 ? 5.601 9.267 -12.376 1.00 89.75 87 ALA A N 1
ATOM 675 C CA . ALA A 1 87 ? 6.325 8.825 -13.566 1.00 89.75 87 ALA A CA 1
ATOM 676 C C . ALA A 1 87 ? 7.759 8.407 -13.223 1.00 89.75 87 ALA A C 1
ATOM 678 O O . ALA A 1 87 ? 8.211 7.367 -13.703 1.00 89.75 87 ALA A O 1
ATOM 679 N N . GLY A 1 88 ? 8.437 9.162 -12.353 1.00 88.94 88 GLY A N 1
ATOM 680 C CA . GLY A 1 88 ? 9.768 8.815 -11.853 1.00 88.94 88 GLY A CA 1
ATOM 681 C C . GLY A 1 88 ? 9.781 7.465 -11.134 1.00 88.94 88 GLY A C 1
ATOM 682 O O . GLY A 1 88 ? 10.561 6.584 -11.498 1.00 88.94 88 GLY A O 1
ATOM 683 N N . TYR A 1 89 ? 8.854 7.250 -10.196 1.00 90.06 89 TYR A N 1
ATOM 684 C CA . TYR A 1 89 ? 8.733 5.979 -9.477 1.00 90.06 89 TYR A CA 1
ATOM 685 C C . TYR A 1 89 ? 8.457 4.799 -10.410 1.00 90.06 89 TYR A C 1
ATOM 687 O O . TYR A 1 89 ? 9.040 3.729 -10.246 1.00 90.06 89 TYR A O 1
ATOM 695 N N . ASN A 1 90 ? 7.610 4.991 -11.423 1.00 91.06 90 ASN A N 1
ATOM 696 C CA . ASN A 1 90 ? 7.318 3.950 -12.400 1.00 91.06 90 ASN A CA 1
ATOM 697 C C . ASN A 1 90 ? 8.527 3.600 -13.283 1.00 91.06 90 ASN A C 1
ATOM 699 O O . ASN A 1 90 ? 8.774 2.424 -13.542 1.00 91.06 90 ASN A O 1
ATOM 703 N N . ILE A 1 91 ? 9.279 4.601 -13.752 1.00 90.38 91 ILE A N 1
ATOM 704 C CA . ILE A 1 9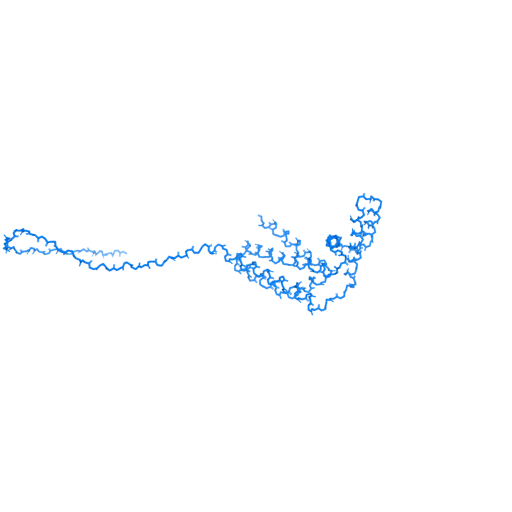1 ? 10.503 4.383 -14.540 1.00 90.38 91 ILE A CA 1
ATOM 705 C C . ILE A 1 91 ? 11.515 3.594 -13.709 1.00 90.38 91 ILE A C 1
ATOM 707 O O . ILE A 1 91 ? 12.028 2.574 -14.165 1.00 90.38 91 ILE A O 1
ATOM 711 N N . GLN A 1 92 ? 11.734 4.013 -12.464 1.00 90.62 92 GLN A N 1
ATOM 712 C CA . GLN A 1 92 ? 12.660 3.340 -11.566 1.00 90.62 92 GLN A CA 1
ATOM 713 C C . GLN A 1 92 ? 12.228 1.898 -11.259 1.00 90.62 92 GLN A C 1
ATOM 715 O O . GLN A 1 92 ? 13.049 0.983 -11.303 1.00 90.62 92 GLN A O 1
ATOM 720 N N . ALA A 1 93 ? 10.938 1.669 -11.011 1.00 91.94 93 ALA A N 1
ATOM 721 C CA . ALA A 1 93 ? 10.404 0.333 -10.769 1.00 91.94 93 ALA A CA 1
ATOM 722 C C . ALA A 1 93 ? 10.596 -0.604 -11.970 1.00 91.94 93 ALA A C 1
ATOM 724 O O . ALA A 1 93 ? 10.908 -1.779 -11.782 1.00 91.94 93 ALA A O 1
ATOM 725 N N . LYS A 1 94 ? 10.463 -0.102 -13.205 1.00 92.31 94 LYS A N 1
ATOM 726 C CA . LYS A 1 94 ? 10.726 -0.886 -14.423 1.00 92.31 94 LYS A CA 1
ATOM 727 C C . LYS A 1 94 ? 12.191 -1.298 -14.539 1.00 92.31 94 LYS A C 1
ATOM 729 O O . LYS A 1 94 ? 12.459 -2.446 -14.878 1.00 92.31 94 LYS A O 1
ATOM 734 N N . GLU A 1 95 ? 13.126 -0.409 -14.216 1.00 92.06 95 GLU A N 1
ATOM 735 C CA . GLU A 1 95 ? 14.557 -0.742 -14.225 1.00 92.06 95 GLU A CA 1
ATOM 736 C C . GLU A 1 95 ? 14.918 -1.746 -13.123 1.00 92.06 95 GLU A C 1
ATOM 738 O O . GLU A 1 95 ? 15.641 -2.704 -13.387 1.00 92.06 95 GLU A O 1
ATOM 743 N N . PHE A 1 96 ? 14.347 -1.616 -11.921 1.00 92.75 96 PHE A N 1
ATOM 744 C CA . PHE A 1 96 ? 14.486 -2.650 -10.889 1.00 92.75 96 PHE A CA 1
ATOM 745 C C . PHE A 1 96 ? 13.899 -3.991 -11.340 1.00 92.75 96 PHE A C 1
ATOM 747 O O . PHE A 1 96 ? 14.527 -5.028 -11.154 1.00 92.75 96 PHE A O 1
ATOM 754 N N . THR A 1 97 ? 12.733 -3.979 -11.989 1.00 93.94 97 THR A N 1
ATOM 755 C CA . THR A 1 97 ? 12.106 -5.192 -12.540 1.00 93.94 97 THR A CA 1
ATOM 756 C C . THR A 1 97 ? 13.021 -5.858 -13.569 1.00 93.94 97 THR A C 1
ATOM 758 O O . THR A 1 97 ? 13.208 -7.074 -13.525 1.00 93.94 97 THR A O 1
ATOM 761 N N . ALA A 1 98 ? 13.639 -5.075 -14.460 1.00 92.88 98 ALA A N 1
ATOM 762 C CA . ALA A 1 98 ? 14.611 -5.570 -15.432 1.00 92.88 98 ALA A CA 1
ATOM 763 C C . ALA A 1 98 ? 15.859 -6.151 -14.749 1.00 92.88 98 ALA A C 1
ATOM 765 O O . ALA A 1 98 ? 16.303 -7.233 -15.124 1.00 92.88 98 ALA A O 1
ATOM 766 N N . ALA A 1 99 ? 16.368 -5.494 -13.701 1.00 92.12 99 ALA A N 1
ATOM 767 C CA . ALA A 1 99 ? 17.480 -6.007 -12.906 1.00 92.12 99 ALA A CA 1
ATOM 768 C C . ALA A 1 99 ? 17.146 -7.373 -12.298 1.00 92.12 99 ALA A C 1
ATOM 770 O O . ALA A 1 99 ? 17.872 -8.336 -12.519 1.00 92.12 99 ALA A O 1
ATOM 771 N N . PHE A 1 100 ? 16.021 -7.485 -11.589 1.00 92.69 100 PHE A N 1
ATOM 772 C CA . PHE A 1 100 ? 15.607 -8.739 -10.959 1.00 92.69 100 PHE A CA 1
ATOM 773 C C . PHE A 1 100 ? 15.296 -9.844 -11.976 1.00 92.69 100 PHE A C 1
ATOM 775 O O . PHE A 1 100 ? 15.575 -11.006 -11.700 1.00 92.69 100 PHE A O 1
ATOM 782 N N . SER A 1 101 ? 14.786 -9.494 -13.159 1.00 92.06 101 SER A N 1
ATOM 783 C CA . SER A 1 101 ? 14.531 -10.456 -14.242 1.00 92.06 101 SER A CA 1
ATOM 784 C C . SER A 1 101 ? 15.814 -10.961 -14.907 1.00 92.06 101 SER A C 1
ATOM 786 O O . SER A 1 101 ? 15.833 -12.073 -15.424 1.00 92.06 101 SER A O 1
ATOM 788 N N . ALA A 1 102 ? 16.886 -10.163 -14.896 1.00 91.81 102 ALA A N 1
ATOM 789 C CA . ALA A 1 102 ? 18.193 -10.548 -15.423 1.00 91.81 102 ALA A CA 1
ATOM 790 C C . ALA A 1 102 ? 18.973 -11.486 -14.483 1.00 91.81 102 ALA A C 1
ATOM 792 O O . ALA A 1 102 ? 19.996 -12.042 -14.875 1.00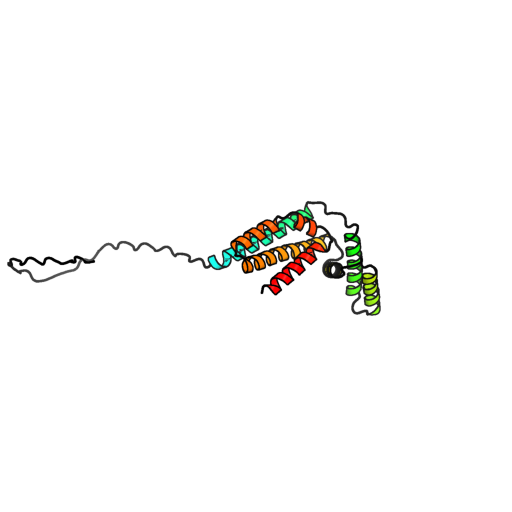 91.81 102 ALA A O 1
ATOM 793 N N . TRP A 1 103 ? 18.513 -11.689 -13.246 1.00 87.31 103 TRP A N 1
ATOM 794 C CA . TRP A 1 103 ? 19.149 -12.621 -12.319 1.00 87.31 103 TRP A CA 1
ATOM 795 C C . TRP A 1 103 ? 19.093 -14.067 -12.858 1.00 87.31 103 TRP A C 1
ATOM 797 O O . TRP A 1 103 ? 18.018 -14.510 -13.267 1.00 87.31 103 TRP A O 1
ATOM 807 N N . PRO A 1 104 ? 20.194 -14.850 -12.821 1.00 92.25 104 PRO A N 1
ATOM 808 C CA . PRO A 1 104 ? 21.453 -14.614 -12.102 1.00 92.25 104 PRO A CA 1
ATOM 809 C C . PRO A 1 104 ? 22.607 -14.000 -12.923 1.00 92.25 104 PRO A C 1
ATOM 811 O O . PRO A 1 104 ? 23.744 -14.024 -12.449 1.00 92.25 104 PRO A O 1
ATOM 814 N N . ASP A 1 105 ? 22.378 -13.458 -14.124 1.00 94.69 105 ASP A N 1
ATOM 815 C CA . ASP A 1 105 ? 23.435 -12.772 -14.881 1.00 94.69 105 ASP A CA 1
ATOM 816 C C . ASP A 1 105 ? 23.885 -11.503 -14.141 1.00 94.69 105 ASP A C 1
ATOM 818 O O . ASP A 1 105 ? 23.174 -10.498 -14.055 1.00 94.69 105 ASP A O 1
ATOM 822 N N . ARG A 1 106 ? 25.095 -11.563 -13.577 1.00 91.62 106 ARG A N 1
ATOM 823 C CA . ARG A 1 106 ? 25.641 -10.521 -12.708 1.00 91.62 106 ARG A CA 1
ATOM 824 C C . ARG A 1 106 ? 25.860 -9.201 -13.441 1.00 91.62 106 ARG A C 1
ATOM 826 O O . ARG A 1 106 ? 25.634 -8.151 -12.842 1.00 91.62 106 ARG A O 1
ATOM 833 N N . GLU A 1 107 ? 26.334 -9.223 -14.684 1.00 93.56 107 GLU A N 1
ATOM 834 C CA . GLU A 1 107 ? 26.644 -7.986 -15.412 1.00 93.56 107 GLU A CA 1
ATOM 835 C C . GLU A 1 107 ? 25.363 -7.269 -15.830 1.00 93.56 107 GLU A C 1
ATOM 837 O O . GLU A 1 107 ? 25.216 -6.065 -15.587 1.00 93.56 107 GLU A O 1
ATOM 842 N N . ALA A 1 108 ? 24.396 -8.019 -16.361 1.00 90.88 108 ALA A N 1
ATOM 843 C CA . ALA A 1 108 ? 23.077 -7.497 -16.694 1.00 90.88 108 ALA A CA 1
ATOM 844 C C . ALA A 1 108 ? 22.338 -6.982 -15.444 1.00 90.88 108 ALA A C 1
ATOM 846 O O . ALA A 1 108 ? 21.828 -5.857 -15.451 1.00 90.88 108 ALA A O 1
ATOM 847 N N . PHE A 1 109 ? 22.359 -7.741 -14.340 1.00 93.12 109 PHE A N 1
ATOM 848 C CA . PHE A 1 109 ? 21.777 -7.323 -13.061 1.00 93.12 109 PHE A CA 1
ATOM 849 C C . PHE A 1 109 ? 22.365 -5.993 -12.580 1.00 93.12 109 PHE A C 1
ATOM 851 O O . PHE A 1 109 ? 21.621 -5.050 -12.312 1.00 93.12 109 PHE A O 1
ATOM 858 N N . LEU A 1 110 ? 23.697 -5.888 -12.490 1.00 92.00 110 LEU A N 1
ATOM 859 C CA . LEU A 1 110 ? 24.363 -4.681 -11.993 1.00 92.00 110 LEU A CA 1
ATOM 860 C C . LEU A 1 110 ? 24.098 -3.469 -12.886 1.00 92.00 110 LEU A C 1
ATOM 862 O O . LEU A 1 110 ? 23.946 -2.362 -12.372 1.00 92.00 110 LEU A O 1
ATOM 866 N N . THR A 1 111 ? 24.010 -3.674 -14.200 1.00 91.94 111 THR A N 1
ATOM 867 C CA . THR A 1 111 ? 23.725 -2.607 -15.164 1.00 91.94 111 THR A CA 1
ATOM 868 C C . THR A 1 111 ? 22.347 -2.001 -14.917 1.00 91.94 111 THR A C 1
ATOM 870 O O . THR A 1 111 ? 22.231 -0.789 -14.724 1.00 91.94 111 THR A O 1
ATOM 873 N N . HIS A 1 112 ? 21.306 -2.833 -14.848 1.00 90.06 112 HIS A N 1
ATOM 874 C CA . HIS A 1 112 ? 19.943 -2.367 -14.590 1.00 90.06 112 HIS A CA 1
ATOM 875 C C . HIS A 1 112 ? 19.766 -1.836 -13.165 1.00 90.06 112 HIS A C 1
ATOM 877 O O . HIS A 1 112 ? 19.122 -0.808 -12.968 1.00 90.06 112 HIS A O 1
ATOM 883 N N . PHE A 1 113 ? 20.383 -2.477 -12.170 1.00 89.94 113 PHE A N 1
ATOM 884 C CA . PHE A 1 113 ? 20.290 -2.048 -10.777 1.00 89.94 113 PHE A CA 1
ATOM 885 C C . PHE A 1 113 ? 20.941 -0.678 -10.561 1.00 89.94 113 PHE A C 1
ATOM 887 O O . PHE A 1 113 ? 20.354 0.204 -9.934 1.00 89.94 113 PHE A O 1
ATOM 894 N N . LYS A 1 114 ? 22.139 -0.463 -11.122 1.00 89.50 114 LYS A N 1
ATOM 895 C CA . LYS A 1 114 ? 22.830 0.829 -11.063 1.00 89.50 114 LYS A CA 1
ATOM 896 C C . LYS A 1 114 ? 22.024 1.911 -11.777 1.00 89.50 114 LYS A C 1
ATOM 898 O O . LYS A 1 114 ? 21.840 2.988 -11.222 1.00 89.50 114 LYS A O 1
ATOM 903 N N . LYS A 1 115 ? 21.481 1.600 -12.955 1.00 88.81 115 LYS A N 1
ATOM 904 C CA . LYS A 1 115 ? 20.613 2.506 -13.711 1.00 88.81 115 LYS A CA 1
ATOM 905 C C . LYS A 1 115 ? 19.359 2.892 -12.919 1.00 88.81 115 LYS A C 1
ATOM 907 O O . LYS A 1 115 ? 19.028 4.072 -12.852 1.00 88.81 115 LYS A O 1
ATOM 912 N N . ALA A 1 116 ? 18.704 1.931 -12.265 1.00 86.88 116 ALA A N 1
ATOM 913 C CA . ALA A 1 116 ? 17.565 2.193 -11.388 1.00 86.88 116 ALA A CA 1
ATOM 914 C C . ALA A 1 116 ? 17.944 3.131 -10.231 1.00 86.88 116 ALA A C 1
ATOM 916 O O . ALA A 1 116 ? 17.188 4.040 -9.900 1.00 86.88 116 ALA A O 1
ATOM 917 N N . TYR A 1 117 ? 19.120 2.940 -9.631 1.00 84.06 117 TYR A N 1
ATOM 918 C CA . TYR A 1 117 ? 19.602 3.779 -8.535 1.00 84.06 117 TYR A CA 1
ATOM 919 C C . TYR A 1 117 ? 19.982 5.199 -8.989 1.00 84.06 117 TYR A C 1
ATOM 921 O O . TYR A 1 117 ? 19.663 6.168 -8.313 1.00 84.06 117 TYR A O 1
ATOM 929 N N . GLU A 1 118 ? 20.617 5.353 -10.151 1.00 84.12 118 GLU A N 1
ATOM 930 C CA . GLU A 1 118 ? 20.994 6.665 -10.702 1.00 84.12 118 GLU A CA 1
ATOM 931 C C . GLU A 1 118 ? 19.785 7.483 -11.171 1.00 84.12 118 GLU A C 1
ATOM 933 O O . GLU A 1 118 ? 19.797 8.709 -11.091 1.00 84.12 118 GLU A O 1
ATOM 938 N N . MET A 1 119 ? 18.724 6.811 -11.626 1.00 77.94 119 MET A N 1
ATOM 939 C CA . MET A 1 119 ? 17.447 7.438 -11.979 1.00 77.94 119 MET A CA 1
ATOM 940 C C . MET A 1 119 ? 16.572 7.765 -10.763 1.00 77.94 119 MET A C 1
ATOM 942 O O . MET A 1 119 ? 15.478 8.306 -10.941 1.00 77.94 119 MET A O 1
ATOM 946 N N . ALA A 1 120 ? 17.013 7.429 -9.545 1.00 68.62 120 ALA A N 1
ATOM 947 C CA . ALA A 1 120 ? 16.261 7.716 -8.336 1.00 68.62 120 ALA A CA 1
ATOM 948 C C . ALA A 1 120 ? 16.001 9.219 -8.224 1.00 68.62 120 ALA A C 1
ATOM 950 O O . ALA A 1 120 ? 16.930 10.030 -8.167 1.00 68.62 120 ALA A O 1
ATOM 951 N N . LEU A 1 121 ? 14.723 9.589 -8.123 1.00 66.38 121 LEU A N 1
ATOM 952 C CA . LEU A 1 121 ? 14.383 10.886 -7.557 1.00 66.38 121 LEU A CA 1
ATOM 953 C C . LEU A 1 121 ? 15.030 10.967 -6.166 1.00 66.38 121 LEU A C 1
ATOM 955 O O . LEU A 1 121 ? 15.078 9.957 -5.457 1.00 66.38 121 LEU A O 1
ATOM 959 N N . PRO A 1 122 ? 15.557 12.132 -5.760 1.00 57.84 122 PRO A N 1
ATOM 960 C CA . PRO A 1 122 ? 16.203 12.259 -4.469 1.00 57.84 122 PRO A CA 1
ATOM 961 C C . PRO A 1 122 ? 15.200 11.891 -3.371 1.00 57.84 122 PRO A C 1
ATOM 963 O O . PRO A 1 122 ? 14.296 12.669 -3.074 1.00 57.84 122 PRO A O 1
ATOM 966 N N . LYS A 1 123 ? 15.453 10.739 -2.731 1.00 62.25 123 LYS A N 1
ATOM 967 C CA . LYS A 1 123 ? 14.790 10.175 -1.542 1.00 62.25 123 LYS A CA 1
ATOM 968 C C . LYS A 1 123 ? 13.558 9.305 -1.840 1.00 62.25 123 LYS A C 1
ATOM 970 O O . LYS A 1 123 ? 12.451 9.814 -1.966 1.00 62.25 123 LYS A O 1
ATOM 975 N N . CYS A 1 124 ? 13.781 7.986 -1.777 1.00 66.69 124 CYS A N 1
ATOM 976 C CA . CYS A 1 124 ? 12.881 6.899 -1.342 1.00 66.69 124 CYS A CA 1
ATOM 977 C C . CYS A 1 124 ? 12.826 5.743 -2.356 1.00 66.69 124 CYS A C 1
ATOM 979 O O . CYS A 1 124 ? 11.898 5.611 -3.149 1.00 66.69 124 CYS A O 1
ATOM 981 N N . GLU A 1 125 ? 13.822 4.863 -2.282 1.00 81.88 125 GLU A N 1
ATOM 982 C CA . GLU A 1 125 ? 13.991 3.679 -3.133 1.00 81.88 125 GLU A CA 1
ATOM 983 C C . GLU A 1 125 ? 13.032 2.549 -2.737 1.00 81.88 125 GLU A C 1
ATOM 985 O O . GLU A 1 125 ? 12.738 1.659 -3.534 1.00 81.88 125 GLU A O 1
ATOM 990 N N . LEU A 1 126 ? 12.512 2.588 -1.506 1.00 88.88 126 LEU A N 1
ATOM 991 C CA . LEU A 1 126 ? 11.651 1.538 -0.970 1.00 88.88 126 LEU A CA 1
ATOM 992 C C . LEU A 1 126 ? 10.351 1.391 -1.768 1.00 88.88 126 LEU A C 1
ATOM 994 O O . LEU A 1 126 ? 9.884 0.275 -1.988 1.00 88.88 126 LEU A O 1
ATOM 998 N N . TYR A 1 127 ? 9.771 2.504 -2.216 1.00 91.00 127 TYR A N 1
ATOM 999 C CA . TYR A 1 127 ? 8.523 2.471 -2.970 1.00 91.00 127 TYR A CA 1
ATOM 1000 C C . TYR A 1 127 ? 8.705 1.915 -4.397 1.00 91.00 127 TYR A C 1
ATOM 1002 O O . TYR A 1 127 ? 7.967 1.004 -4.774 1.00 91.00 127 TYR A O 1
ATOM 1010 N N . PRO A 1 128 ? 9.717 2.339 -5.172 1.00 91.69 128 PRO A N 1
ATOM 1011 C CA . PRO A 1 128 ? 10.040 1.732 -6.465 1.00 91.69 128 PRO A CA 1
ATOM 1012 C C . PRO A 1 128 ? 10.464 0.265 -6.369 1.00 91.69 128 PRO A C 1
ATOM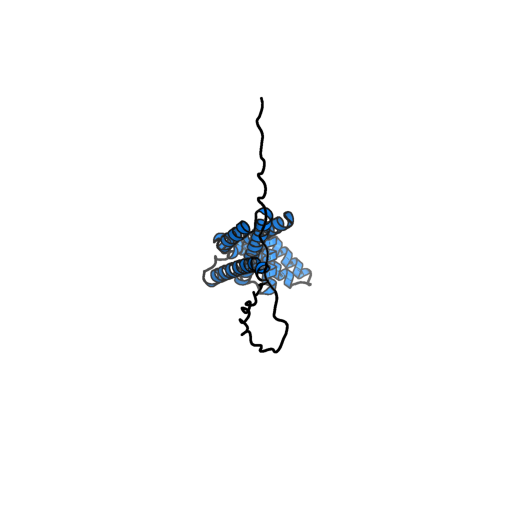 1014 O O . PRO A 1 128 ? 10.124 -0.519 -7.254 1.00 91.69 128 PRO A O 1
ATOM 1017 N N . LEU A 1 129 ? 11.131 -0.140 -5.283 1.00 91.50 129 LEU A N 1
ATOM 1018 C CA . LEU A 1 129 ? 11.395 -1.553 -5.000 1.00 91.50 129 LEU A CA 1
ATOM 1019 C C . LEU A 1 129 ? 10.097 -2.334 -4.759 1.00 91.50 129 LEU A C 1
ATOM 1021 O O . LEU A 1 129 ? 9.905 -3.388 -5.366 1.00 91.50 129 LEU A O 1
ATOM 1025 N N . PHE A 1 130 ? 9.177 -1.810 -3.944 1.00 93.69 130 PHE A N 1
ATOM 1026 C CA . PHE A 1 130 ? 7.848 -2.404 -3.763 1.00 93.69 130 PHE A CA 1
ATOM 1027 C C . PHE A 1 130 ? 7.122 -2.567 -5.106 1.00 93.69 130 PHE A C 1
ATOM 1029 O O . PHE A 1 130 ? 6.647 -3.657 -5.426 1.00 93.69 130 PHE A O 1
ATOM 1036 N N . LEU A 1 131 ? 7.101 -1.511 -5.919 1.00 93.25 131 LEU A N 1
ATOM 1037 C CA . LEU A 1 131 ? 6.444 -1.506 -7.220 1.00 93.25 131 LEU A CA 1
ATOM 1038 C C . LEU A 1 131 ? 7.094 -2.500 -8.198 1.00 93.25 131 LEU A C 1
ATOM 1040 O O . LEU A 1 131 ? 6.386 -3.196 -8.920 1.00 93.25 131 LEU A O 1
ATOM 1044 N N . SER A 1 132 ? 8.423 -2.644 -8.167 1.00 93.19 132 SER A N 1
ATOM 1045 C CA . SER A 1 132 ? 9.130 -3.654 -8.965 1.00 93.19 132 SER A CA 1
ATOM 1046 C C . SER A 1 132 ? 8.721 -5.083 -8.599 1.00 93.19 132 SER A C 1
ATOM 1048 O O . SER A 1 132 ? 8.535 -5.915 -9.482 1.00 93.19 132 SER A O 1
ATOM 1050 N N . GLY A 1 133 ? 8.486 -5.359 -7.311 1.00 93.12 133 GLY A N 1
ATOM 1051 C CA . GLY A 1 133 ? 7.975 -6.651 -6.854 1.00 93.12 133 GLY A CA 1
ATOM 1052 C C . GLY A 1 133 ? 6.583 -6.958 -7.409 1.00 93.12 133 GLY A C 1
ATOM 1053 O O . GLY A 1 133 ? 6.322 -8.083 -7.824 1.00 93.12 133 GLY A O 1
ATOM 1054 N N . VAL A 1 134 ? 5.709 -5.949 -7.484 1.00 94.06 134 VAL A N 1
ATOM 1055 C CA . VAL A 1 134 ? 4.385 -6.079 -8.117 1.00 94.06 134 VAL A CA 1
ATOM 1056 C C . VAL A 1 134 ? 4.531 -6.361 -9.616 1.00 94.06 134 VAL A C 1
ATOM 1058 O O . VAL A 1 134 ? 3.903 -7.280 -10.145 1.00 94.06 134 VAL A O 1
ATOM 1061 N N . TYR A 1 135 ? 5.408 -5.619 -10.293 1.00 94.25 135 TYR A N 1
ATOM 1062 C CA . TYR A 1 135 ? 5.629 -5.745 -11.733 1.00 94.25 135 TYR A CA 1
ATOM 1063 C C . TYR A 1 135 ? 6.279 -7.067 -12.149 1.00 94.25 135 TYR A C 1
ATOM 1065 O O . TYR A 1 135 ? 6.021 -7.534 -13.256 1.00 94.25 135 TYR A O 1
ATOM 1073 N N . LEU A 1 136 ? 7.054 -7.715 -11.277 1.00 92.00 136 LEU A N 1
ATOM 1074 C CA . LEU A 1 136 ? 7.578 -9.062 -11.530 1.00 92.00 136 LEU A CA 1
ATOM 1075 C C . LEU A 1 136 ? 6.477 -10.132 -11.604 1.00 92.00 136 LEU A C 1
ATOM 1077 O O . LEU A 1 136 ? 6.658 -11.137 -12.284 1.00 92.00 136 LEU A O 1
ATOM 1081 N N . ILE A 1 137 ? 5.347 -9.937 -10.916 1.00 89.88 137 ILE A N 1
ATOM 1082 C CA . ILE A 1 137 ? 4.272 -10.939 -10.846 1.00 89.88 137 ILE A CA 1
ATOM 1083 C C . ILE A 1 137 ? 3.356 -10.850 -12.069 1.00 89.88 137 ILE A C 1
ATOM 1085 O O . ILE A 1 137 ? 2.978 -11.877 -12.630 1.00 89.88 137 ILE A O 1
ATOM 1089 N N . GLN A 1 138 ? 2.972 -9.634 -12.468 1.00 83.62 138 GLN A N 1
ATOM 1090 C CA . GLN A 1 138 ? 1.908 -9.418 -13.458 1.00 83.62 138 GLN A CA 1
ATOM 1091 C C . GLN A 1 138 ? 2.316 -8.522 -14.639 1.00 83.62 138 GLN A C 1
ATOM 1093 O O . GLN A 1 138 ? 1.523 -8.308 -15.555 1.00 83.62 138 GLN A O 1
ATOM 1098 N N . GLY A 1 139 ? 3.559 -8.039 -14.656 1.00 83.94 139 GLY A N 1
ATOM 1099 C CA . GLY A 1 139 ? 4.058 -7.076 -15.634 1.00 83.94 139 GLY A CA 1
ATOM 1100 C C . GLY A 1 139 ? 3.886 -5.624 -15.182 1.00 83.94 139 GLY A C 1
ATOM 1101 O O . GLY A 1 139 ? 3.217 -5.321 -14.196 1.00 83.94 139 GLY A O 1
ATOM 1102 N N . ALA A 1 140 ? 4.524 -4.706 -15.911 1.00 83.25 140 ALA A N 1
ATOM 1103 C CA . ALA A 1 140 ? 4.532 -3.280 -15.585 1.00 83.25 140 ALA A CA 1
ATOM 1104 C C . ALA A 1 140 ? 3.225 -2.578 -15.991 1.00 83.25 140 ALA A C 1
ATOM 1106 O O . ALA A 1 140 ? 3.197 -1.800 -16.949 1.00 83.25 140 ALA A O 1
ATOM 1107 N N . ASP A 1 141 ? 2.159 -2.872 -15.250 1.00 88.81 141 ASP A N 1
ATOM 1108 C CA . ASP A 1 141 ? 0.820 -2.320 -15.430 1.00 88.81 141 ASP A CA 1
ATOM 1109 C C . ASP A 1 141 ? 0.363 -1.486 -14.220 1.00 88.81 141 ASP A C 1
ATOM 1111 O O . ASP A 1 141 ? 0.566 -1.857 -13.060 1.00 88.81 141 ASP A O 1
ATOM 1115 N N . PHE A 1 142 ? -0.288 -0.353 -14.483 1.00 89.62 142 PHE A N 1
ATOM 1116 C CA . PHE A 1 142 ? -0.701 0.584 -13.437 1.00 89.62 142 PHE A CA 1
ATOM 1117 C C . PHE A 1 142 ? -1.845 0.058 -12.579 1.00 89.62 142 PHE A C 1
ATOM 1119 O O . PHE A 1 142 ? -1.930 0.414 -11.402 1.00 89.62 142 PHE A O 1
ATOM 1126 N N . ASP A 1 143 ? -2.717 -0.781 -13.132 1.00 89.81 143 ASP A N 1
ATOM 1127 C CA . ASP A 1 143 ? -3.834 -1.319 -12.364 1.00 89.81 143 ASP A CA 1
ATOM 1128 C C . ASP A 1 143 ? -3.341 -2.369 -11.368 1.00 89.81 143 ASP A C 1
ATOM 1130 O O . ASP A 1 143 ? -3.782 -2.372 -10.218 1.00 89.81 143 ASP A O 1
ATOM 1134 N N . SER A 1 144 ? -2.327 -3.157 -11.740 1.00 89.88 144 SER A N 1
ATOM 1135 C CA . SER A 1 144 ? -1.650 -4.077 -10.817 1.00 89.88 144 SER A CA 1
ATOM 1136 C C . SER A 1 144 ? -1.053 -3.346 -9.598 1.00 89.88 144 SER A C 1
ATOM 1138 O O . SER A 1 144 ? -1.270 -3.749 -8.451 1.00 89.88 144 SER A O 1
ATOM 1140 N N . ALA A 1 145 ? -0.401 -2.200 -9.828 1.00 92.00 145 ALA A N 1
ATOM 1141 C CA . ALA A 1 145 ? 0.135 -1.334 -8.780 1.00 92.00 145 ALA A CA 1
ATOM 1142 C C . ALA A 1 145 ? -0.961 -0.803 -7.847 1.00 92.00 145 ALA A C 1
ATOM 1144 O O . ALA A 1 145 ? -0.826 -0.858 -6.624 1.00 92.00 145 ALA A O 1
ATOM 1145 N N . ARG A 1 146 ? -2.073 -0.319 -8.412 1.00 92.19 146 ARG A N 1
ATOM 1146 C CA . ARG A 1 146 ? -3.212 0.212 -7.644 1.00 92.19 146 ARG A CA 1
ATOM 1147 C C . ARG A 1 146 ? -3.872 -0.861 -6.792 1.00 92.19 146 ARG A C 1
ATOM 1149 O O . ARG A 1 146 ? -4.186 -0.610 -5.631 1.00 92.19 146 ARG A O 1
ATOM 1156 N N . VAL A 1 147 ? -4.040 -2.070 -7.326 1.00 93.19 147 VAL A N 1
ATOM 1157 C CA . VAL A 1 147 ? -4.578 -3.207 -6.566 1.00 93.19 147 VAL A CA 1
ATOM 1158 C C . VAL A 1 147 ? -3.651 -3.561 -5.403 1.00 93.19 147 VAL A C 1
ATOM 1160 O O . VAL A 1 147 ? -4.125 -3.704 -4.276 1.00 93.19 147 VAL A O 1
ATOM 1163 N N . ALA A 1 148 ? -2.337 -3.627 -5.633 1.00 94.50 148 ALA A N 1
ATOM 1164 C CA . ALA A 1 148 ? -1.365 -3.876 -4.569 1.00 94.50 148 ALA A CA 1
ATOM 1165 C C . ALA A 1 148 ? -1.411 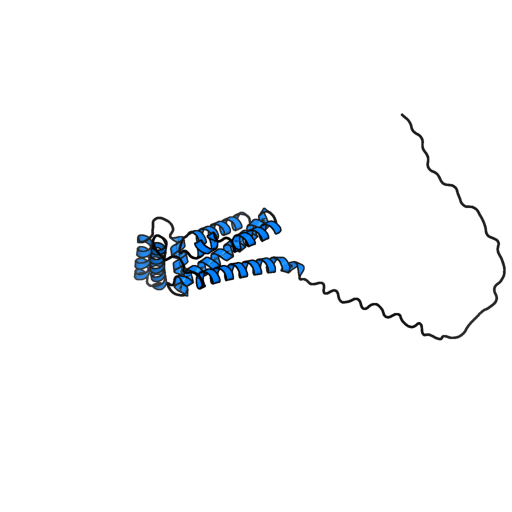-2.789 -3.477 1.00 94.50 148 ALA A C 1
ATOM 1167 O O . ALA A 1 148 ? -1.397 -3.098 -2.284 1.00 94.50 148 ALA A O 1
ATOM 1168 N N . GLN A 1 149 ? -1.546 -1.520 -3.867 1.00 94.81 149 GLN A N 1
ATOM 1169 C CA . GLN A 1 149 ? -1.720 -0.407 -2.931 1.00 94.81 149 GLN A CA 1
ATOM 1170 C C . GLN A 1 149 ? -3.039 -0.481 -2.158 1.00 94.81 149 GLN A C 1
ATOM 1172 O O . GLN A 1 149 ? -3.038 -0.247 -0.952 1.00 94.81 149 GLN A O 1
ATOM 1177 N N . ALA A 1 150 ? -4.146 -0.872 -2.790 1.00 95.25 150 ALA A N 1
ATOM 1178 C CA . ALA A 1 150 ? -5.412 -1.081 -2.089 1.00 95.25 150 ALA A CA 1
ATOM 1179 C C . ALA A 1 150 ? -5.336 -2.218 -1.065 1.00 95.25 150 ALA A C 1
ATOM 1181 O O . ALA A 1 150 ? -5.918 -2.105 0.015 1.00 95.25 150 ALA A O 1
ATOM 1182 N N . ILE A 1 151 ? -4.589 -3.288 -1.355 1.00 95.94 151 ILE A N 1
ATOM 1183 C CA . ILE A 1 151 ? -4.321 -4.348 -0.374 1.00 95.94 151 ILE A CA 1
ATOM 1184 C C . ILE A 1 151 ? -3.572 -3.763 0.829 1.00 95.94 151 ILE A C 1
ATOM 1186 O O . ILE A 1 151 ? -4.002 -3.966 1.965 1.00 95.94 151 ILE A O 1
ATOM 1190 N N . LEU A 1 152 ? -2.508 -2.983 0.606 1.00 96.50 152 LEU A N 1
ATOM 1191 C CA . LEU A 1 152 ? -1.786 -2.301 1.689 1.00 96.50 152 LEU A CA 1
ATOM 1192 C C . LEU A 1 152 ? -2.678 -1.326 2.470 1.00 96.50 152 LEU A C 1
ATOM 1194 O O . LEU A 1 152 ? -2.591 -1.266 3.698 1.00 96.50 152 LEU A O 1
ATOM 1198 N N . GLY A 1 153 ? -3.568 -0.601 1.794 1.00 96.00 153 GLY A N 1
ATOM 1199 C CA . GLY A 1 153 ? -4.542 0.290 2.422 1.00 96.00 153 GLY A CA 1
ATOM 1200 C C . GLY A 1 153 ? -5.499 -0.458 3.353 1.00 96.00 153 GLY A C 1
ATOM 1201 O O . GLY A 1 153 ? -5.694 -0.070 4.505 1.00 96.00 153 GLY A O 1
ATOM 1202 N N . VAL A 1 154 ? -6.038 -1.597 2.913 1.00 97.12 154 VAL A N 1
ATOM 1203 C CA . VAL A 1 154 ? -6.920 -2.443 3.736 1.00 97.12 154 VAL A CA 1
ATOM 1204 C C . VAL A 1 154 ? -6.163 -3.089 4.897 1.00 97.12 154 VAL A C 1
ATOM 1206 O O . VAL A 1 154 ? -6.677 -3.131 6.017 1.00 97.12 154 VAL A O 1
ATOM 1209 N N . LEU A 1 155 ? -4.922 -3.533 4.683 1.00 97.31 155 LEU A N 1
ATOM 1210 C CA . LEU A 1 155 ? -4.063 -4.019 5.767 1.00 97.31 155 LEU A CA 1
ATOM 1211 C C . LEU A 1 155 ? -3.746 -2.913 6.783 1.00 97.31 155 LEU A C 1
ATOM 1213 O O . LEU A 1 155 ? -3.716 -3.179 7.982 1.00 97.31 155 LEU A O 1
ATOM 1217 N N . SER A 1 156 ? -3.592 -1.667 6.334 1.00 97.38 156 SER A N 1
ATOM 1218 C CA . SER A 1 156 ? -3.437 -0.505 7.215 1.00 97.38 156 SER A CA 1
ATOM 1219 C C . SER A 1 156 ? -4.690 -0.287 8.073 1.00 97.38 156 SER A C 1
ATOM 1221 O O . SER A 1 156 ? -4.584 -0.086 9.280 1.00 97.38 156 SER A O 1
ATOM 1223 N N . ILE A 1 157 ? -5.894 -0.432 7.505 1.00 97.38 157 ILE A N 1
ATOM 1224 C CA . ILE A 1 157 ? -7.152 -0.386 8.276 1.00 97.38 157 ILE A CA 1
ATOM 1225 C C . ILE A 1 157 ? -7.200 -1.513 9.322 1.00 97.38 157 ILE A C 1
ATOM 1227 O O . ILE A 1 157 ? -7.610 -1.283 10.462 1.00 97.38 157 ILE A O 1
ATOM 1231 N N . LEU A 1 158 ? -6.753 -2.724 8.979 1.00 97.31 158 LEU A N 1
ATOM 1232 C CA . LEU A 1 158 ? -6.660 -3.824 9.942 1.00 97.31 158 LEU A CA 1
ATOM 1233 C C . LEU A 1 158 ? -5.682 -3.496 11.080 1.00 97.31 158 LEU A C 1
ATOM 1235 O O . LEU A 1 158 ? -6.025 -3.677 12.248 1.00 97.31 158 LEU A O 1
ATOM 1239 N N . LEU A 1 159 ? -4.492 -2.981 10.766 1.00 97.25 159 LEU A N 1
ATOM 1240 C CA . LEU A 1 159 ? -3.516 -2.557 11.774 1.00 97.25 159 LEU A CA 1
ATOM 1241 C C . LEU A 1 159 ? -4.091 -1.460 12.678 1.00 97.25 159 LEU A C 1
ATOM 1243 O O . LEU A 1 159 ? -3.942 -1.534 13.896 1.00 97.25 159 LEU A O 1
ATOM 1247 N N . LEU A 1 160 ? -4.832 -0.503 12.116 1.00 97.06 160 LEU A N 1
ATOM 1248 C CA . LEU A 1 160 ? -5.528 0.529 12.882 1.00 97.06 160 LEU A CA 1
ATOM 1249 C C . LEU A 1 160 ? -6.527 -0.071 13.883 1.00 97.06 160 LEU A C 1
ATOM 1251 O O . LEU A 1 160 ? -6.558 0.359 15.038 1.00 97.06 160 LEU A O 1
ATOM 1255 N N . TYR A 1 161 ? -7.308 -1.083 13.484 1.00 97.19 161 TYR A N 1
ATOM 1256 C CA . TYR A 1 161 ? -8.185 -1.811 14.411 1.00 97.19 161 TYR A CA 1
ATOM 1257 C C . TYR A 1 161 ? -7.387 -2.444 15.550 1.00 97.19 161 TYR A C 1
ATOM 1259 O O . TYR A 1 161 ? -7.749 -2.291 16.718 1.00 97.19 161 TYR A O 1
ATOM 1267 N N . LEU A 1 162 ? -6.303 -3.151 15.220 1.00 96.38 162 LEU A N 1
ATOM 1268 C CA . LEU A 1 162 ? -5.476 -3.851 16.198 1.00 96.38 162 LEU A CA 1
ATOM 1269 C C . LEU A 1 162 ? -4.896 -2.867 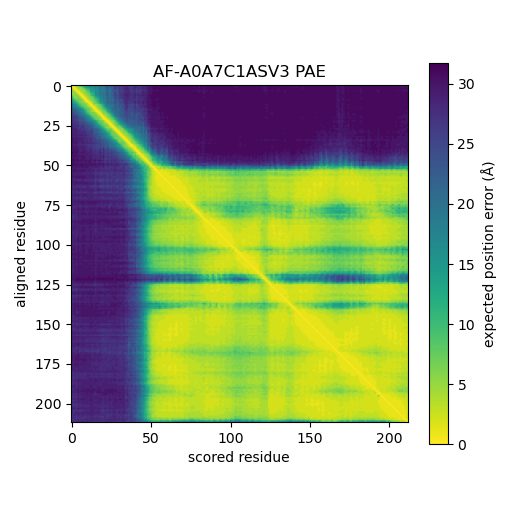17.222 1.00 96.38 162 LEU A C 1
ATOM 1271 O O . LEU A 1 162 ? -5.128 -3.035 18.423 1.00 96.38 162 LEU A O 1
ATOM 1275 N N . ILE A 1 163 ? -4.269 -1.786 16.755 1.00 96.50 163 ILE A N 1
ATOM 1276 C CA . ILE A 1 163 ? -3.692 -0.728 17.594 1.00 96.50 163 ILE A CA 1
ATOM 1277 C C . ILE A 1 163 ? -4.769 -0.086 18.481 1.00 96.50 163 ILE A C 1
ATOM 1279 O O . ILE A 1 163 ? -4.628 -0.050 19.704 1.00 96.50 163 ILE A O 1
ATOM 1283 N N . ALA A 1 164 ? -5.884 0.368 17.902 1.00 96.44 164 ALA A N 1
ATOM 1284 C CA . ALA A 1 164 ? -6.948 1.038 18.653 1.00 96.44 164 ALA A CA 1
ATOM 1285 C C . ALA A 1 164 ? -7.625 0.108 19.675 1.00 96.44 164 ALA A C 1
ATOM 1287 O O . ALA A 1 164 ? -7.994 0.540 20.771 1.00 96.44 164 ALA A O 1
ATOM 1288 N N . SER A 1 165 ? -7.762 -1.180 19.344 1.00 95.38 165 SER A N 1
ATOM 1289 C CA . SER A 1 165 ? -8.348 -2.178 20.244 1.00 95.38 165 SER A CA 1
ATOM 1290 C C . SER A 1 165 ? -7.464 -2.455 21.457 1.00 95.38 165 SER A C 1
ATOM 1292 O O . SER A 1 165 ? -7.986 -2.795 22.521 1.00 95.38 165 SER A O 1
ATOM 1294 N N . ARG A 1 166 ? -6.146 -2.282 21.294 1.00 94.25 166 ARG A N 1
ATOM 1295 C CA . ARG A 1 166 ? -5.135 -2.494 22.327 1.00 94.25 166 ARG A CA 1
ATOM 1296 C C . ARG A 1 166 ? -4.943 -1.271 23.218 1.00 94.25 166 ARG A C 1
ATOM 1298 O O . ARG A 1 166 ? -4.831 -1.446 24.428 1.00 94.25 166 ARG A O 1
ATOM 1305 N N . LEU A 1 167 ? -4.907 -0.075 22.630 1.00 95.62 167 LEU A N 1
ATOM 1306 C CA . LEU A 1 167 ? -4.645 1.179 23.344 1.00 95.62 167 LEU A CA 1
ATOM 1307 C C . LEU A 1 167 ? -5.881 1.756 24.040 1.00 95.62 167 LEU A C 1
ATOM 1309 O O . LEU A 1 167 ? -5.747 2.366 25.095 1.00 95.62 167 LEU A O 1
ATOM 1313 N N . ILE A 1 168 ? -7.072 1.596 23.451 1.00 95.19 168 ILE A N 1
ATOM 1314 C CA . ILE A 1 168 ? -8.293 2.254 23.938 1.00 95.19 168 ILE A CA 1
ATOM 1315 C C . ILE A 1 168 ? -9.347 1.214 24.317 1.00 95.19 168 ILE A C 1
ATOM 1317 O O . ILE A 1 168 ? -9.512 0.888 25.488 1.00 95.19 168 ILE A O 1
ATOM 1321 N N . ASN A 1 169 ? -10.106 0.714 23.339 1.00 93.88 169 ASN A N 1
ATOM 1322 C CA . ASN A 1 169 ? -11.083 -0.360 23.502 1.00 93.88 169 ASN A CA 1
ATOM 1323 C C . ASN A 1 169 ? -11.635 -0.796 22.133 1.00 93.88 169 ASN A C 1
ATOM 1325 O O . ASN A 1 169 ? -11.455 -0.134 21.110 1.00 93.88 169 ASN A O 1
ATOM 1329 N N . ARG A 1 170 ? -12.390 -1.902 22.121 1.00 93.88 170 ARG A N 1
ATOM 1330 C CA . ARG A 1 170 ? -12.971 -2.473 20.894 1.00 93.88 170 ARG A CA 1
ATOM 1331 C C . ARG A 1 170 ? -14.012 -1.585 20.207 1.00 93.88 170 ARG A C 1
ATOM 1333 O O . ARG A 1 170 ? -14.136 -1.657 18.992 1.00 93.88 170 ARG A O 1
ATOM 1340 N N . ARG A 1 171 ? -14.778 -0.779 20.952 1.00 94.38 171 ARG A N 1
ATOM 1341 C CA . ARG A 1 171 ? -15.814 0.086 20.356 1.00 94.38 171 ARG A CA 1
ATOM 1342 C C . ARG A 1 171 ? -15.173 1.205 19.545 1.00 94.38 171 ARG A C 1
ATOM 1344 O O . ARG A 1 171 ? -15.551 1.411 18.399 1.00 94.38 171 ARG A O 1
ATOM 1351 N N . VAL A 1 172 ? -14.170 1.862 20.124 1.00 95.75 172 VAL A N 1
ATOM 1352 C CA . VAL A 1 172 ? -13.383 2.897 19.447 1.00 95.75 172 VAL A CA 1
ATOM 1353 C C . VAL A 1 172 ? -12.669 2.303 18.238 1.00 95.75 172 VAL A C 1
ATOM 1355 O O . VAL A 1 172 ? -12.758 2.871 17.160 1.00 95.75 172 VAL A O 1
ATOM 1358 N N . ALA A 1 173 ? -12.076 1.113 18.368 1.00 95.94 173 ALA A N 1
ATOM 1359 C CA . ALA A 1 173 ? -11.433 0.433 17.245 1.00 95.94 173 ALA A CA 1
ATOM 1360 C C . ALA A 1 173 ? -12.377 0.185 16.057 1.00 95.94 173 ALA A C 1
ATOM 1362 O O . ALA A 1 173 ? -11.992 0.428 14.916 1.00 95.94 173 ALA A O 1
ATOM 1363 N N . LEU A 1 174 ? -13.614 -0.261 16.317 1.00 96.94 174 LEU A N 1
ATOM 1364 C CA . LEU A 1 174 ? -14.622 -0.468 15.272 1.00 96.94 174 LEU A CA 1
ATOM 1365 C C . LEU A 1 174 ? -15.022 0.845 14.588 1.00 96.94 174 LEU A C 1
ATOM 1367 O O . LEU A 1 174 ? -15.115 0.891 13.366 1.00 96.94 174 LEU A O 1
ATOM 1371 N N . ILE A 1 175 ? -15.226 1.915 15.358 1.00 96.88 175 ILE A N 1
ATOM 1372 C CA . ILE A 1 175 ? -15.563 3.232 14.800 1.00 96.88 175 ILE A CA 1
ATOM 1373 C C . ILE A 1 175 ? -14.408 3.753 13.935 1.00 96.88 175 ILE A C 1
ATOM 1375 O O . ILE A 1 175 ? -14.641 4.194 12.810 1.00 96.88 175 ILE A O 1
ATOM 1379 N N . SER A 1 176 ? -13.165 3.636 14.410 1.00 96.69 176 SER A N 1
ATOM 1380 C CA . SER A 1 176 ? -11.976 4.084 13.680 1.00 96.69 176 SER A CA 1
ATOM 1381 C C . SER A 1 176 ? -11.839 3.410 12.318 1.00 96.69 176 SER A C 1
ATOM 1383 O O . SER A 1 176 ? -11.575 4.096 11.333 1.00 96.69 176 SER A O 1
ATOM 1385 N N . ILE A 1 177 ? -12.055 2.091 12.225 1.00 97.31 177 ILE A N 1
ATOM 1386 C CA . ILE A 1 177 ? -11.960 1.399 10.932 1.00 97.31 177 ILE A CA 1
ATOM 1387 C C . ILE A 1 177 ? -13.119 1.694 9.993 1.00 97.31 177 ILE A C 1
ATOM 1389 O O . ILE A 1 177 ? -12.906 1.701 8.787 1.00 97.31 177 ILE A O 1
ATOM 1393 N N . ILE A 1 178 ? -14.320 1.970 10.509 1.00 96.88 178 ILE A N 1
ATOM 1394 C CA . ILE A 1 178 ? -15.447 2.394 9.669 1.00 96.88 178 ILE A CA 1
ATOM 1395 C C . ILE A 1 178 ? -15.121 3.740 9.023 1.00 96.88 178 ILE A C 1
ATOM 1397 O O . ILE A 1 178 ? -15.274 3.889 7.814 1.00 96.88 178 ILE A O 1
ATOM 1401 N N . ILE A 1 179 ? -14.615 4.692 9.811 1.00 97.19 179 ILE A N 1
ATOM 1402 C CA . ILE A 1 179 ? -14.207 6.007 9.309 1.00 97.19 179 ILE A CA 1
ATOM 1403 C C . ILE A 1 179 ? -13.067 5.851 8.298 1.00 97.19 179 ILE A C 1
ATOM 1405 O O . ILE A 1 179 ? -13.161 6.375 7.192 1.00 97.19 179 ILE A O 1
ATOM 1409 N N . ALA A 1 180 ? -12.024 5.088 8.635 1.00 95.94 180 ALA A N 1
ATOM 1410 C CA . ALA A 1 180 ? -10.879 4.872 7.752 1.00 95.94 180 ALA A CA 1
ATOM 1411 C C . ALA A 1 180 ? -11.251 4.138 6.450 1.00 95.94 180 ALA A C 1
ATOM 1413 O O . ALA A 1 180 ? -10.663 4.410 5.405 1.00 95.94 180 ALA A O 1
ATOM 1414 N N . ALA A 1 181 ? -12.243 3.241 6.484 1.00 95.50 181 ALA A N 1
ATOM 1415 C CA . ALA A 1 181 ? -12.710 2.510 5.309 1.00 95.50 181 ALA A CA 1
ATOM 1416 C C . ALA A 1 181 ? -13.311 3.427 4.237 1.00 95.50 181 ALA A C 1
ATOM 1418 O O . ALA A 1 181 ? -13.083 3.180 3.053 1.00 95.50 181 ALA A O 1
ATOM 1419 N N . VAL A 1 182 ? -14.031 4.477 4.650 1.00 96.06 182 VAL A N 1
ATOM 1420 C CA . VAL A 1 182 ? -14.715 5.432 3.756 1.00 96.06 182 VAL A CA 1
ATOM 1421 C C . VAL A 1 182 ? -13.975 6.764 3.607 1.00 96.06 182 VAL A C 1
ATOM 1423 O O . VAL A 1 182 ? -14.469 7.681 2.951 1.00 96.06 182 VAL A O 1
ATOM 1426 N N . TYR A 1 183 ? -12.796 6.899 4.215 1.00 95.12 183 TYR A N 1
ATOM 1427 C CA . TYR A 1 183 ? -12.029 8.134 4.179 1.00 95.12 183 TYR A CA 1
ATOM 1428 C C . TYR A 1 183 ? -11.456 8.372 2.776 1.00 95.12 183 TYR A C 1
ATOM 1430 O O . TYR A 1 183 ? -10.475 7.752 2.366 1.00 95.12 183 TYR A O 1
ATOM 1438 N N . ILE A 1 184 ? -12.083 9.295 2.041 1.00 93.06 184 ILE A N 1
ATOM 1439 C CA . ILE A 1 184 ? -11.791 9.584 0.629 1.00 93.06 184 ILE A CA 1
ATOM 1440 C C . ILE A 1 184 ? -10.294 9.822 0.360 1.00 93.06 184 ILE A C 1
ATOM 1442 O O . ILE A 1 184 ? -9.789 9.257 -0.610 1.00 93.06 184 ILE A O 1
ATOM 1446 N N . PRO A 1 185 ? -9.545 10.585 1.185 1.00 92.56 185 PRO A N 1
ATOM 1447 C CA . 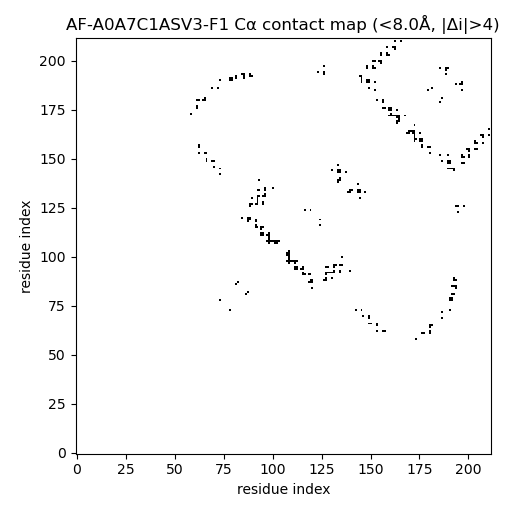PRO A 1 185 ? -8.122 10.798 0.935 1.00 92.56 185 PRO A CA 1
ATOM 1448 C C . PRO A 1 185 ? -7.295 9.510 0.898 1.00 92.56 185 PRO A C 1
ATOM 1450 O O . PRO A 1 185 ? -6.384 9.428 0.085 1.00 92.56 185 PRO A O 1
ATOM 1453 N N . PHE A 1 186 ? -7.626 8.486 1.695 1.00 92.69 186 PHE A N 1
ATOM 1454 C CA . PHE A 1 186 ? -6.928 7.195 1.614 1.00 92.69 186 PHE A CA 1
ATOM 1455 C C . PHE A 1 186 ? -7.188 6.509 0.275 1.00 92.69 186 PHE A C 1
ATOM 1457 O O . PHE A 1 186 ? -6.249 6.082 -0.386 1.00 92.69 186 PHE A O 1
ATOM 1464 N N . ILE A 1 187 ? -8.442 6.496 -0.174 1.00 93.25 187 ILE A N 1
ATOM 1465 C CA . ILE A 1 187 ? -8.829 5.880 -1.450 1.00 93.25 187 ILE A CA 1
ATOM 1466 C C . ILE A 1 187 ? -8.136 6.585 -2.630 1.00 93.25 187 ILE A C 1
ATOM 1468 O O . ILE A 1 187 ? -7.642 5.930 -3.546 1.00 93.25 187 ILE A O 1
ATOM 1472 N N . ILE A 1 188 ? -8.052 7.921 -2.603 1.00 92.19 188 ILE A N 1
ATOM 1473 C CA . ILE A 1 188 ? -7.369 8.698 -3.650 1.00 92.19 188 ILE A CA 1
ATOM 1474 C C . ILE A 1 188 ? -5.857 8.452 -3.627 1.00 92.19 188 ILE A C 1
ATOM 1476 O O . ILE A 1 188 ? -5.262 8.289 -4.693 1.00 92.19 188 ILE A O 1
ATOM 1480 N N . SER A 1 189 ? -5.231 8.424 -2.447 1.00 91.31 189 SER A N 1
ATOM 1481 C CA . SER A 1 189 ? -3.794 8.149 -2.321 1.00 91.31 189 SER A CA 1
ATOM 1482 C C . SER A 1 189 ? -3.431 6.761 -2.844 1.00 91.31 189 SER A C 1
ATOM 1484 O O . SER A 1 189 ? -2.429 6.617 -3.533 1.00 91.31 189 SER A O 1
ATOM 1486 N N . GLU A 1 190 ? -4.278 5.758 -2.616 1.00 91.56 190 GLU A N 1
ATOM 1487 C CA . GLU A 1 190 ? -4.086 4.404 -3.148 1.00 91.56 190 GLU A CA 1
ATOM 1488 C C . GLU A 1 190 ? -4.231 4.326 -4.680 1.00 91.56 190 GLU A C 1
ATOM 1490 O O . GLU A 1 190 ? -3.675 3.422 -5.302 1.00 91.56 190 GLU A O 1
ATOM 1495 N N . GLY A 1 191 ? -4.948 5.265 -5.308 1.00 89.69 191 GLY A N 1
ATOM 1496 C CA . GLY A 1 191 ? -5.059 5.370 -6.770 1.00 89.69 191 GLY A CA 1
ATOM 1497 C C . GLY A 1 191 ? -3.868 6.065 -7.440 1.00 89.69 191 GLY A C 1
ATOM 1498 O O . GLY A 1 191 ? -3.681 5.958 -8.659 1.00 89.69 191 GLY A O 1
ATOM 1499 N N . ARG A 1 192 ? -3.048 6.774 -6.655 1.00 89.81 192 ARG A N 1
ATOM 1500 C CA . ARG A 1 192 ? -1.842 7.468 -7.118 1.00 89.81 192 ARG A CA 1
ATOM 1501 C C . ARG A 1 192 ? -0.619 6.594 -6.886 1.00 89.81 192 ARG A C 1
ATOM 1503 O O . ARG A 1 192 ? -0.471 5.998 -5.826 1.00 89.81 192 ARG A O 1
ATOM 1510 N N . LEU A 1 193 ? 0.270 6.531 -7.874 1.00 89.62 193 LEU A N 1
ATOM 1511 C CA . LEU A 1 193 ? 1.533 5.804 -7.743 1.00 89.62 193 LEU A CA 1
ATOM 1512 C C . LEU A 1 193 ? 2.535 6.661 -6.959 1.00 89.62 193 LEU A C 1
ATOM 1514 O O . LEU A 1 193 ? 3.419 7.286 -7.540 1.00 89.62 193 LEU A O 1
ATOM 1518 N N . LEU A 1 194 ? 2.324 6.760 -5.650 1.00 90.75 194 LEU A N 1
ATOM 1519 C CA . LEU A 1 194 ? 3.103 7.587 -4.740 1.00 90.75 194 LEU A CA 1
ATOM 1520 C C . LEU A 1 194 ? 3.413 6.831 -3.437 1.00 90.75 194 LEU A C 1
ATOM 1522 O O . LEU A 1 194 ? 2.855 5.772 -3.141 1.00 90.75 194 LEU A O 1
ATOM 1526 N N . THR A 1 195 ? 4.332 7.388 -2.651 1.00 91.50 195 THR A N 1
ATOM 1527 C CA . THR A 1 195 ? 4.932 6.743 -1.478 1.00 91.50 195 THR A CA 1
ATOM 1528 C C . THR A 1 195 ? 4.008 6.672 -0.261 1.00 91.50 195 THR A C 1
ATOM 1530 O O . THR A 1 195 ? 4.271 5.880 0.646 1.00 91.50 195 THR A O 1
ATOM 1533 N N . GLU A 1 196 ? 2.929 7.456 -0.201 1.00 92.44 196 GLU A N 1
ATOM 1534 C CA . GLU A 1 196 ? 2.151 7.663 1.025 1.00 92.44 196 GLU A CA 1
ATOM 1535 C C . GLU A 1 196 ? 1.462 6.384 1.490 1.00 92.44 196 GLU A C 1
ATOM 1537 O O . GLU A 1 196 ? 1.480 6.087 2.682 1.00 92.44 196 GLU A O 1
ATOM 1542 N N . THR A 1 197 ? 0.896 5.597 0.572 1.00 93.62 197 THR A N 1
ATOM 1543 C CA . THR A 1 197 ? 0.195 4.351 0.930 1.00 93.62 197 THR A CA 1
ATOM 1544 C C . THR A 1 197 ? 1.144 3.365 1.610 1.00 93.62 197 THR A C 1
ATOM 1546 O O . THR A 1 197 ? 0.826 2.799 2.658 1.00 93.62 197 THR A O 1
ATOM 1549 N N . LEU A 1 198 ? 2.343 3.200 1.045 1.00 94.38 198 LEU A N 1
ATOM 1550 C CA . LEU A 1 198 ? 3.372 2.335 1.613 1.00 94.38 198 LEU A CA 1
ATOM 1551 C C . LEU A 1 198 ? 3.905 2.900 2.937 1.00 94.38 198 LEU A C 1
ATOM 1553 O O . LEU A 1 198 ? 4.065 2.153 3.901 1.00 94.38 198 LEU A O 1
ATOM 1557 N N . ALA A 1 199 ? 4.136 4.212 3.008 1.00 93.81 199 ALA A N 1
ATOM 1558 C CA . ALA A 1 199 ? 4.615 4.877 4.215 1.00 93.81 199 ALA A CA 1
ATOM 1559 C C . ALA A 1 199 ? 3.626 4.734 5.383 1.00 93.81 199 ALA A C 1
ATOM 1561 O O . ALA A 1 199 ? 4.040 4.399 6.491 1.00 93.81 199 ALA A O 1
ATOM 1562 N N . ILE A 1 200 ? 2.323 4.920 5.138 1.00 94.62 200 ILE A N 1
ATOM 1563 C CA . ILE A 1 200 ? 1.264 4.734 6.140 1.00 94.62 200 ILE A CA 1
ATOM 1564 C C . ILE A 1 200 ? 1.254 3.289 6.640 1.00 94.62 200 ILE A C 1
ATOM 1566 O O . ILE A 1 200 ? 1.221 3.068 7.851 1.00 94.62 200 ILE A O 1
ATOM 1570 N N . PHE A 1 201 ? 1.330 2.312 5.733 1.00 96.50 201 PHE A N 1
ATOM 1571 C CA . PHE A 1 201 ? 1.362 0.901 6.109 1.00 96.50 201 PHE A CA 1
ATOM 1572 C C . PHE A 1 201 ? 2.566 0.575 7.000 1.00 96.50 201 PHE A C 1
ATOM 1574 O O . PHE A 1 201 ? 2.393 0.019 8.084 1.00 96.50 201 PHE A O 1
ATOM 1581 N N . VAL A 1 202 ? 3.778 0.962 6.588 1.00 95.88 202 VAL A N 1
ATOM 1582 C CA . VAL A 1 202 ? 5.010 0.716 7.358 1.00 95.88 202 VAL A CA 1
ATOM 1583 C C . VAL A 1 202 ? 4.962 1.428 8.711 1.00 95.88 202 VAL A C 1
ATOM 1585 O O . VAL A 1 202 ? 5.344 0.847 9.729 1.00 95.88 202 VAL A O 1
ATOM 1588 N N . PHE A 1 203 ? 4.446 2.657 8.755 1.00 95.94 203 PHE A N 1
ATOM 1589 C CA . PHE A 1 203 ? 4.270 3.410 9.994 1.00 95.94 203 PHE A CA 1
ATOM 1590 C C . PHE A 1 203 ? 3.300 2.716 10.960 1.00 95.94 203 PHE A C 1
ATOM 1592 O O . PHE A 1 203 ? 3.618 2.532 12.139 1.00 95.94 203 PHE A O 1
ATOM 1599 N N . MET A 1 204 ? 2.138 2.272 10.472 1.00 96.44 204 MET A N 1
ATOM 1600 C CA . MET A 1 204 ? 1.166 1.531 11.281 1.00 96.44 204 MET A CA 1
ATOM 1601 C C . MET A 1 204 ? 1.716 0.180 11.733 1.00 96.44 204 MET A C 1
ATOM 1603 O O . MET A 1 204 ? 1.533 -0.193 12.888 1.00 96.44 204 MET A O 1
ATOM 1607 N N . LEU A 1 205 ? 2.431 -0.534 10.863 1.00 97.12 205 LEU A N 1
ATOM 1608 C CA . LEU A 1 205 ? 3.054 -1.810 11.200 1.00 97.12 205 LEU A CA 1
ATOM 1609 C C . LEU A 1 205 ? 4.089 -1.634 12.314 1.00 97.12 205 LEU A C 1
ATOM 1611 O O . LEU A 1 205 ? 4.062 -2.363 13.301 1.00 97.12 205 LEU A O 1
ATOM 1615 N N . THR A 1 206 ? 4.948 -0.623 12.192 1.00 97.06 206 THR A N 1
ATOM 1616 C CA . THR A 1 206 ? 5.954 -0.286 13.210 1.00 97.06 206 THR A CA 1
ATOM 1617 C C . THR A 1 206 ? 5.291 0.083 14.536 1.00 97.06 206 THR A C 1
ATOM 1619 O O . THR A 1 206 ? 5.700 -0.394 15.590 1.00 97.06 206 THR A O 1
ATOM 1622 N N . THR A 1 207 ? 4.219 0.878 14.490 1.00 96.19 207 THR A N 1
ATOM 1623 C CA . THR A 1 207 ? 3.449 1.260 15.684 1.00 96.19 207 THR A CA 1
ATOM 1624 C C . THR A 1 207 ? 2.812 0.044 16.355 1.00 96.19 207 THR A C 1
ATOM 1626 O O . THR A 1 207 ? 2.840 -0.073 17.576 1.00 96.19 207 THR A O 1
ATOM 1629 N N . TRP A 1 208 ? 2.252 -0.880 15.572 1.00 96.50 208 TRP A N 1
ATOM 1630 C CA . TRP A 1 208 ? 1.684 -2.118 16.094 1.00 96.50 208 TRP A CA 1
ATOM 1631 C C . TRP A 1 208 ? 2.739 -2.984 16.784 1.00 96.50 208 TRP A C 1
ATOM 1633 O O . TRP A 1 208 ? 2.491 -3.445 17.894 1.00 96.50 208 TRP A O 1
ATOM 1643 N N . ILE A 1 209 ? 3.914 -3.147 16.167 1.00 96.50 209 ILE A N 1
ATOM 1644 C CA . ILE A 1 209 ? 5.042 -3.887 16.752 1.00 96.50 209 ILE A CA 1
ATOM 1645 C C . ILE A 1 209 ? 5.500 -3.238 18.061 1.00 96.50 209 ILE A C 1
ATOM 1647 O O . ILE A 1 209 ? 5.776 -3.946 19.016 1.00 96.50 209 ILE A O 1
ATOM 1651 N N . LEU A 1 210 ? 5.553 -1.907 18.131 1.00 95.56 210 LEU A N 1
ATOM 1652 C CA . LEU A 1 210 ? 5.986 -1.193 19.335 1.00 95.56 210 LEU A CA 1
ATOM 1653 C C . LEU A 1 210 ? 5.000 -1.331 20.506 1.00 95.56 210 LEU A C 1
ATOM 1655 O O . LEU A 1 210 ? 5.402 -1.302 21.665 1.00 95.56 210 LEU A O 1
ATOM 1659 N N . VAL A 1 211 ? 3.704 -1.439 20.212 1.00 92.94 211 VAL A N 1
ATOM 1660 C CA . VAL A 1 211 ? 2.638 -1.562 21.221 1.00 92.94 211 VAL A CA 1
ATOM 1661 C C . VAL A 1 211 ? 2.421 -3.020 21.668 1.00 92.94 211 VAL A C 1
ATOM 1663 O O . VAL A 1 211 ? 1.727 -3.258 22.666 1.00 92.94 211 VAL A O 1
ATOM 1666 N N . HIS A 1 212 ? 2.974 -3.991 20.936 1.00 81.75 212 HIS A N 1
ATOM 1667 C CA . HIS A 1 212 ? 2.854 -5.420 21.221 1.00 81.75 212 HIS A CA 1
ATOM 1668 C C . HIS A 1 212 ? 4.016 -5.929 22.072 1.00 81.75 212 HIS A C 1
ATOM 1670 O O . HIS A 1 212 ? 3.707 -6.564 23.107 1.00 81.75 212 HIS A O 1
#

Radius of gyration: 38.48 Å; Cα contacts (8 Å, |Δi|>4): 175; chains: 1; bounding box: 89×68×94 Å

pLDDT: mean 80.01, std 21.38, range [33.78, 97.38]

Secondary structure (DSSP, 8-state):
------------------------------------PPP---------GGGGTHHHHHHHHHHHHHHHHHHHHHHHSPPPP--THHHHHHHHHHHHHHHHHTTT-HHHHHHHHHHHHHT--SS-SHHHHHHHHHHHHH-S-HHHHHHHHHHHHHHHHHHHHHHHHHHT-HHHHHHHHHHHHH-HHHHHHHHS-SSHHHHHHHHHHHHHHHH-

Sequence (212 aa):
MAGKHRAGHRPTGPTCPTHSDPSDRDPIASIIIFEAFPPSTVSPTIKMKTKKYIIPSIVAIILILAFLLRLNFFSNYRQAPVVWDAAGYNIQAKEFTAAFSAWPDREAFLTHFKKAYEMALPKCELYPLFLSGVYLIQGADFDSARVAQAILGVLSILLLYLIASRLINRRVALISIIIAAVYIPFIISEGRLLTETLAIFVFMLTTWILVH